Protein AF-A0A7C3EUJ7-F1 (afdb_monomer_lite)

Sequence (306 aa):
MVRNNIVESIAGYFKSDQWHRFMHMLTQTDDPMYHMHIYVENSIHPESLSKLFTKYHELKGVVLDRGIKFSGLPGVGMFINVQPVDSKTHRFLANYELFWFYNPDVLIAPAEVRPDADLNKTPLYKDVQEDNVWGWSKKFMDEYYKQFDFKCVGPHEEAEIRAYFKSDHFKKWLRLIEESPADHVHCNVEINFDPGILKMYAVAALEEVGLKIDWVIPNVFRVPSGYRGKLIFLCAHPEWQHDIAWDYNPDVVIRPATKSFVGQRMPADGDITFDFNLHSDFEASLAEGEHVKLTDEEINEILAKV

Structure (mmCIF, N/CA/C/O backbone):
data_AF-A0A7C3EUJ7-F1
#
_entry.id   AF-A0A7C3EUJ7-F1
#
loop_
_atom_site.group_PDB
_atom_site.id
_atom_site.type_symbol
_atom_site.label_atom_id
_atom_site.label_alt_id
_atom_site.label_comp_id
_atom_site.label_asym_id
_atom_site.label_entity_id
_atom_site.label_seq_id
_atom_site.pdbx_PDB_ins_code
_atom_site.Cartn_x
_atom_site.Cartn_y
_atom_site.Cartn_z
_atom_site.occupancy
_atom_site.B_iso_or_equiv
_atom_site.auth_seq_id
_atom_site.auth_comp_id
_atom_site.auth_asym_id
_atom_site.auth_atom_id
_atom_site.pdbx_PDB_model_num
ATOM 1 N N . MET A 1 1 ? -26.731 4.154 20.362 1.00 59.84 1 MET A N 1
ATOM 2 C CA . MET A 1 1 ? -25.758 3.306 21.088 1.00 59.84 1 MET A CA 1
ATOM 3 C C . MET A 1 1 ? -25.341 4.015 22.380 1.00 59.84 1 MET A C 1
ATOM 5 O O . MET A 1 1 ? -25.170 5.226 22.339 1.00 59.84 1 MET A O 1
ATOM 9 N N . VAL A 1 2 ? -25.251 3.328 23.527 1.00 72.25 2 VAL A N 1
ATOM 10 C CA . VAL A 1 2 ? -24.783 3.940 24.795 1.00 72.25 2 VAL A CA 1
ATOM 11 C C . VAL A 1 2 ? -23.255 4.076 24.755 1.00 72.25 2 VAL A C 1
ATOM 13 O O . VAL A 1 2 ? -22.594 3.153 24.295 1.00 72.25 2 VAL A O 1
ATOM 16 N N . ARG A 1 3 ? -22.689 5.190 25.243 1.00 76.38 3 ARG A N 1
ATOM 17 C CA . ARG A 1 3 ? -21.240 5.498 25.179 1.00 76.38 3 ARG A CA 1
ATOM 18 C C . ARG A 1 3 ? -20.341 4.388 25.753 1.00 76.38 3 ARG A C 1
ATOM 20 O O . ARG A 1 3 ? -19.384 4.000 25.100 1.00 76.38 3 ARG A O 1
ATOM 27 N N . ASN A 1 4 ? -20.709 3.768 26.878 1.00 75.12 4 ASN A N 1
ATOM 28 C CA . ASN A 1 4 ? -19.960 2.621 27.423 1.00 75.12 4 ASN A CA 1
ATOM 29 C C . ASN A 1 4 ? -19.904 1.417 26.464 1.00 75.12 4 ASN A C 1
ATOM 31 O O . ASN A 1 4 ? -18.907 0.703 26.432 1.00 75.12 4 ASN A O 1
ATOM 35 N N . ASN A 1 5 ? -20.942 1.205 25.647 1.00 89.19 5 ASN A N 1
ATOM 36 C CA . ASN A 1 5 ? -20.939 0.126 24.657 1.00 89.19 5 ASN A CA 1
ATOM 37 C C . ASN A 1 5 ? -19.954 0.416 23.514 1.00 89.19 5 ASN A C 1
ATOM 39 O O . ASN A 1 5 ? -19.472 -0.528 22.895 1.00 89.19 5 ASN A O 1
ATOM 43 N N . ILE A 1 6 ? -19.634 1.691 23.249 1.00 93.38 6 ILE A N 1
ATOM 44 C CA . ILE A 1 6 ? -18.640 2.084 22.241 1.00 93.38 6 ILE A CA 1
ATOM 45 C C . ILE A 1 6 ? -17.250 1.634 22.685 1.00 93.38 6 ILE A C 1
ATOM 47 O O . ILE A 1 6 ? -16.568 0.927 21.946 1.00 93.38 6 ILE A O 1
ATOM 51 N N . VAL A 1 7 ? -16.866 1.984 23.915 1.00 96.50 7 VAL A N 1
ATOM 52 C CA . VAL A 1 7 ? -15.551 1.650 24.478 1.00 96.50 7 VAL A CA 1
ATOM 53 C C . VAL A 1 7 ? -15.314 0.139 24.485 1.00 96.50 7 VAL A C 1
ATOM 55 O O . VAL A 1 7 ? -14.292 -0.323 23.982 1.00 96.50 7 VAL A O 1
ATOM 58 N N . GLU A 1 8 ? -16.264 -0.640 25.011 1.00 96.56 8 GLU A N 1
ATOM 59 C CA . GLU A 1 8 ? -16.120 -2.100 25.091 1.00 96.56 8 GLU A CA 1
ATOM 60 C C . GLU A 1 8 ? -16.068 -2.761 23.709 1.00 96.56 8 GLU A C 1
ATOM 62 O O . GLU A 1 8 ? -15.259 -3.663 23.497 1.00 96.56 8 GLU A O 1
ATOM 67 N N . SER A 1 9 ? -16.875 -2.297 22.749 1.00 96.31 9 SER A N 1
ATOM 68 C CA . SER A 1 9 ? -16.888 -2.872 21.396 1.00 96.31 9 SER A CA 1
ATOM 69 C C . SER A 1 9 ? -15.557 -2.649 20.676 1.00 96.31 9 SER A C 1
ATOM 71 O O . SER A 1 9 ? -14.992 -3.585 20.113 1.00 96.31 9 SER A O 1
ATOM 73 N N . ILE A 1 10 ? -15.011 -1.430 20.740 1.00 97.94 10 ILE A N 1
ATOM 74 C CA . ILE A 1 10 ? -13.743 -1.097 20.076 1.00 97.94 10 ILE A CA 1
ATOM 75 C C . ILE A 1 10 ? -12.564 -1.785 20.776 1.00 97.94 10 ILE A C 1
ATOM 77 O O . ILE A 1 10 ? -11.685 -2.335 20.114 1.00 97.94 10 ILE A O 1
ATOM 81 N N . ALA A 1 11 ? -12.550 -1.823 22.112 1.00 98.12 11 ALA A N 1
ATOM 82 C CA . ALA A 1 11 ? -11.553 -2.598 22.850 1.00 98.12 11 ALA A CA 1
ATOM 83 C C . ALA A 1 11 ? -11.645 -4.102 22.526 1.00 98.12 11 ALA A C 1
ATOM 85 O O . ALA A 1 11 ? -10.625 -4.789 22.475 1.00 98.12 11 ALA A O 1
ATOM 86 N N . GLY A 1 12 ? -12.857 -4.609 22.282 1.00 98.19 12 GLY A N 1
ATOM 87 C CA . GLY A 1 12 ? -13.110 -5.969 21.814 1.00 98.19 12 GLY A CA 1
ATOM 88 C C . GLY A 1 12 ? -12.470 -6.263 20.457 1.00 98.19 12 GLY A C 1
ATOM 89 O O . GLY A 1 12 ? -11.860 -7.318 20.299 1.00 98.19 12 GLY A O 1
ATOM 90 N N . TYR A 1 13 ? -12.514 -5.323 19.508 1.00 98.38 13 TYR A N 1
ATOM 91 C CA . TYR A 1 13 ? -11.864 -5.483 18.201 1.00 98.38 13 TYR A CA 1
ATOM 92 C C . TYR A 1 13 ? -10.347 -5.689 18.313 1.00 98.38 13 TYR A C 1
ATOM 94 O O . TYR A 1 13 ? -9.803 -6.597 17.687 1.00 98.38 13 TYR A O 1
ATOM 102 N N . PHE A 1 14 ? -9.660 -4.938 19.178 1.00 98.50 14 PHE A N 1
ATOM 103 C CA . PHE A 1 14 ? -8.220 -5.122 19.415 1.00 98.50 14 PHE A CA 1
ATOM 104 C C . PHE A 1 14 ? -7.855 -6.464 20.071 1.00 98.50 14 PHE A C 1
ATOM 106 O O . PHE A 1 14 ? -6.678 -6.818 20.116 1.00 98.50 14 PHE A O 1
ATOM 113 N N . LYS A 1 15 ? -8.850 -7.203 20.573 1.00 97.94 15 LYS A N 1
ATOM 114 C CA . LYS A 1 15 ? -8.717 -8.560 21.125 1.00 97.94 15 LYS A CA 1
ATOM 115 C C . LYS A 1 15 ? -9.203 -9.640 20.154 1.00 97.94 15 LYS A C 1
ATOM 117 O O . LYS A 1 15 ? -9.202 -10.816 20.514 1.00 97.94 15 LYS A O 1
ATOM 122 N N . SER A 1 16 ? -9.664 -9.251 18.966 1.00 98.12 16 SER A N 1
ATOM 123 C CA . SER A 1 16 ? -10.152 -10.175 17.945 1.00 98.12 16 SER A CA 1
ATOM 124 C C . SER A 1 16 ? -9.016 -10.992 17.333 1.00 98.12 16 SER A C 1
ATOM 126 O O . SER A 1 16 ? -7.853 -10.575 17.320 1.00 98.12 16 SER A O 1
ATOM 128 N N . ASP A 1 17 ? -9.368 -12.143 16.762 1.00 98.25 17 ASP A N 1
ATOM 129 C CA . ASP A 1 17 ? -8.416 -13.009 16.066 1.00 98.25 17 ASP A CA 1
ATOM 130 C C . ASP A 1 17 ? -7.759 -12.300 14.876 1.00 98.25 17 ASP A C 1
ATOM 132 O O . ASP A 1 17 ? -6.553 -12.445 14.669 1.00 98.25 17 ASP A O 1
ATOM 136 N N . GLN A 1 18 ? -8.519 -11.480 14.138 1.00 98.12 18 GLN A N 1
ATOM 137 C CA . GLN A 1 18 ? -7.989 -10.677 13.036 1.00 98.12 18 GLN A CA 1
ATOM 138 C C . GLN A 1 18 ? -6.854 -9.769 13.516 1.00 98.12 18 GLN A C 1
ATOM 140 O O . GLN A 1 18 ? -5.763 -9.775 12.942 1.00 98.12 18 GLN A O 1
ATOM 145 N N . TRP A 1 19 ? -7.101 -9.004 14.583 1.00 98.25 19 TRP A N 1
ATOM 146 C CA . TRP A 1 19 ? -6.132 -8.034 15.077 1.00 98.25 19 TRP A CA 1
ATOM 147 C C . TRP A 1 19 ? -4.899 -8.708 15.681 1.00 98.25 19 TRP A C 1
ATOM 149 O O . TRP A 1 19 ? -3.769 -8.306 15.402 1.00 98.25 19 TRP A O 1
ATOM 159 N N . HIS A 1 20 ? -5.087 -9.777 16.458 1.00 98.31 20 HIS A N 1
ATOM 160 C CA . HIS A 1 20 ? -3.969 -10.559 16.984 1.00 98.31 20 HIS A CA 1
ATOM 161 C C . HIS A 1 20 ? -3.114 -11.165 15.868 1.00 98.31 20 HIS A C 1
ATOM 163 O O . HIS A 1 20 ? -1.885 -11.116 15.942 1.00 98.31 20 HIS A O 1
ATOM 169 N N . ARG A 1 21 ? -3.744 -11.691 14.813 1.00 98.31 21 ARG A N 1
ATOM 170 C CA . ARG A 1 21 ? -3.043 -12.210 13.637 1.00 98.31 21 ARG A CA 1
ATOM 171 C C . ARG A 1 21 ? -2.271 -11.108 12.914 1.00 98.31 21 ARG A C 1
ATOM 173 O O . ARG A 1 21 ? -1.101 -11.318 12.605 1.00 98.31 21 ARG A O 1
ATOM 180 N N . PHE A 1 22 ? -2.875 -9.940 12.702 1.00 98.44 22 PHE A N 1
ATOM 181 C CA . PHE A 1 22 ? -2.188 -8.779 12.134 1.00 98.44 22 PHE A CA 1
ATOM 182 C C . PHE A 1 22 ? -0.961 -8.380 12.967 1.00 98.44 22 PHE A C 1
ATOM 184 O O . PHE A 1 22 ? 0.141 -8.289 12.432 1.00 98.44 22 PHE A O 1
ATOM 191 N N . MET A 1 23 ? -1.111 -8.217 14.284 1.00 98.19 23 MET A N 1
ATOM 192 C CA . MET A 1 23 ? 0.001 -7.838 15.163 1.00 98.19 23 MET A CA 1
ATOM 193 C C . MET A 1 23 ? 1.106 -8.897 15.194 1.00 98.19 23 MET A C 1
ATOM 195 O O . MET A 1 23 ? 2.288 -8.551 15.237 1.00 98.19 23 MET A O 1
ATOM 199 N N . HIS A 1 24 ? 0.749 -10.182 15.132 1.00 97.81 24 HIS A N 1
ATOM 200 C CA . HIS A 1 24 ? 1.721 -11.263 14.994 1.00 97.81 24 HIS A CA 1
ATOM 201 C C . HIS A 1 24 ? 2.479 -11.170 13.662 1.00 97.81 24 HIS A C 1
ATOM 203 O O . HIS A 1 24 ? 3.708 -11.211 13.653 1.00 97.81 24 HIS A O 1
ATOM 209 N N . MET A 1 25 ? 1.769 -10.969 12.547 1.00 97.81 25 MET A N 1
ATOM 210 C CA . MET A 1 25 ? 2.375 -10.787 11.225 1.00 97.81 25 MET A CA 1
ATOM 211 C C . MET A 1 25 ? 3.291 -9.559 11.162 1.00 97.81 25 MET A C 1
ATOM 213 O O . MET A 1 25 ? 4.356 -9.633 10.554 1.00 97.81 25 MET A O 1
ATOM 217 N N . LEU A 1 26 ? 2.904 -8.460 11.814 1.00 97.50 26 LEU A N 1
ATOM 218 C CA . LEU A 1 26 ? 3.663 -7.211 11.865 1.00 97.50 26 LEU A CA 1
ATOM 219 C C . LEU A 1 26 ? 4.982 -7.352 12.636 1.00 97.50 26 LEU A C 1
ATOM 221 O O . LEU A 1 26 ? 5.975 -6.725 12.273 1.00 97.50 26 LEU A O 1
ATOM 225 N N . THR A 1 27 ? 4.986 -8.145 13.709 1.00 96.00 27 THR A N 1
ATOM 226 C CA . THR A 1 27 ? 6.092 -8.192 14.682 1.00 96.00 27 THR A CA 1
ATOM 227 C C . THR A 1 27 ? 6.960 -9.446 14.593 1.00 96.00 27 THR A C 1
ATOM 229 O O . THR A 1 27 ? 8.007 -9.504 15.240 1.00 96.00 27 THR A O 1
ATOM 232 N N . GLN A 1 28 ? 6.575 -10.449 13.799 1.00 95.25 28 GLN A N 1
ATOM 233 C CA . GLN A 1 28 ? 7.396 -11.645 13.619 1.00 95.25 28 GLN A CA 1
ATOM 234 C C . GLN A 1 28 ? 8.752 -11.334 12.963 1.00 95.25 28 GLN A C 1
ATOM 236 O O . GLN A 1 28 ? 8.877 -10.470 12.092 1.00 95.25 28 GLN A O 1
ATOM 241 N N . THR A 1 29 ? 9.778 -12.092 13.351 1.00 94.00 29 THR A N 1
ATOM 242 C CA . THR A 1 29 ? 11.156 -11.905 12.870 1.00 94.00 29 THR A CA 1
ATOM 243 C C . THR A 1 29 ? 11.635 -12.977 11.900 1.00 94.00 29 THR A C 1
ATOM 245 O O . THR A 1 29 ? 12.574 -12.711 11.152 1.00 94.00 29 THR A O 1
ATOM 248 N N . ASP A 1 30 ? 11.020 -14.160 11.916 1.00 95.44 30 ASP A N 1
ATOM 249 C CA . ASP A 1 30 ? 11.522 -15.335 11.191 1.00 95.44 30 ASP A CA 1
ATOM 250 C C . ASP A 1 30 ? 11.302 -15.217 9.679 1.00 95.44 30 ASP A C 1
ATOM 252 O O . ASP A 1 30 ? 12.191 -15.531 8.888 1.00 95.44 30 ASP A O 1
ATOM 256 N N . ASP A 1 31 ? 10.136 -14.712 9.281 1.00 95.94 31 ASP A N 1
ATOM 257 C CA . ASP A 1 31 ? 9.793 -14.389 7.899 1.00 95.94 31 ASP A CA 1
ATOM 258 C C . ASP A 1 31 ? 9.100 -13.018 7.869 1.00 95.94 31 ASP A C 1
ATOM 260 O O . ASP A 1 31 ? 7.869 -12.930 7.877 1.00 95.94 31 ASP A O 1
ATOM 264 N N . PRO A 1 32 ? 9.880 -11.924 7.944 1.00 95.00 32 PRO A N 1
ATOM 265 C CA . PRO A 1 32 ? 9.326 -10.593 8.115 1.00 95.00 32 PRO A CA 1
ATOM 266 C C . PRO A 1 32 ? 8.436 -10.216 6.929 1.00 95.00 32 PRO A C 1
ATOM 268 O O . PRO A 1 32 ? 8.777 -10.456 5.765 1.00 95.00 32 PRO A O 1
ATOM 271 N N . MET A 1 33 ? 7.307 -9.587 7.246 1.00 97.50 33 MET A N 1
ATOM 272 C CA . MET A 1 33 ? 6.393 -9.035 6.252 1.00 97.50 33 MET A CA 1
ATOM 273 C C . MET A 1 33 ? 7.015 -7.812 5.572 1.00 97.50 33 MET A C 1
ATOM 275 O O . MET A 1 33 ? 7.685 -7.007 6.222 1.00 97.50 33 MET A O 1
ATOM 279 N N . TYR A 1 34 ? 6.772 -7.659 4.271 1.00 96.56 34 TYR A N 1
ATOM 280 C CA . TYR A 1 34 ? 7.077 -6.430 3.539 1.00 96.56 34 TYR A CA 1
ATOM 281 C C . TYR A 1 34 ? 5.886 -5.477 3.526 1.00 96.56 34 TYR A C 1
ATOM 283 O O . TYR A 1 34 ? 6.046 -4.301 3.847 1.00 96.56 34 TYR A O 1
ATOM 291 N N . HIS A 1 35 ? 4.702 -5.999 3.204 1.00 97.38 35 HIS A N 1
ATOM 292 C CA . HIS A 1 35 ? 3.458 -5.235 3.136 1.00 97.38 35 HIS A CA 1
ATOM 293 C C . HIS A 1 35 ? 2.282 -6.056 3.663 1.00 97.38 35 HIS A C 1
ATOM 295 O O . HIS A 1 35 ? 2.322 -7.290 3.605 1.00 97.38 35 HIS A O 1
ATOM 301 N N . MET A 1 36 ? 1.234 -5.389 4.146 1.00 97.31 36 MET A N 1
ATOM 302 C CA . MET A 1 36 ? -0.001 -6.034 4.599 1.00 97.31 36 MET A CA 1
ATOM 303 C C . MET A 1 36 ? -1.243 -5.212 4.255 1.00 97.31 36 MET A C 1
ATOM 305 O O . MET A 1 36 ? -1.203 -3.987 4.263 1.00 97.31 36 MET A O 1
ATOM 309 N N . HIS A 1 37 ? -2.365 -5.884 4.014 1.00 96.81 37 HIS A N 1
ATOM 310 C CA . HIS A 1 37 ? -3.685 -5.260 3.923 1.00 96.81 37 HIS A CA 1
ATOM 311 C C . HIS A 1 37 ? -4.578 -5.772 5.053 1.00 96.81 37 HIS A C 1
ATOM 313 O O . HIS A 1 37 ? -4.614 -6.974 5.319 1.00 96.81 37 HIS A O 1
ATOM 319 N N . ILE A 1 38 ? -5.329 -4.871 5.680 1.00 97.81 38 ILE A N 1
ATOM 320 C CA . ILE A 1 38 ? -6.352 -5.191 6.680 1.00 97.81 38 ILE A CA 1
ATOM 321 C C . ILE A 1 38 ? -7.692 -4.696 6.150 1.00 97.81 38 ILE A C 1
ATOM 323 O O . ILE A 1 38 ? -7.793 -3.543 5.741 1.00 97.81 38 ILE A O 1
ATOM 327 N N . TYR A 1 39 ? -8.718 -5.538 6.190 1.00 97.75 39 TYR A N 1
ATOM 328 C CA . TYR A 1 39 ? -10.064 -5.192 5.746 1.00 97.75 39 TYR A CA 1
ATOM 329 C C . TYR A 1 39 ? -11.015 -5.195 6.941 1.00 97.75 39 TYR A C 1
ATOM 331 O O . TYR A 1 39 ? -11.122 -6.198 7.651 1.00 97.75 39 TYR A O 1
ATOM 339 N N . VAL A 1 40 ? -11.713 -4.082 7.163 1.00 97.81 40 VAL A N 1
ATOM 340 C CA . VAL A 1 40 ? -12.654 -3.912 8.280 1.00 97.81 40 VAL A CA 1
ATOM 341 C C . VAL A 1 40 ? -14.007 -3.379 7.815 1.00 97.81 40 VAL A C 1
ATOM 343 O O . VAL A 1 40 ? -14.117 -2.716 6.787 1.00 97.81 40 VAL A O 1
ATOM 346 N N . GLU A 1 41 ? -15.050 -3.629 8.591 1.00 96.44 41 GLU A N 1
ATOM 347 C CA . GLU A 1 41 ? -16.240 -2.778 8.591 1.00 96.44 41 GLU A CA 1
ATOM 348 C C . GLU A 1 41 ? -16.061 -1.668 9.627 1.00 96.44 41 GLU A C 1
ATOM 350 O O . GLU A 1 41 ? -15.453 -1.899 10.674 1.00 96.44 41 GLU A O 1
ATOM 355 N N . ASN A 1 42 ? -16.558 -0.463 9.344 1.00 96.38 42 ASN A N 1
ATOM 356 C CA . ASN A 1 42 ? -16.323 0.699 10.200 1.00 96.38 42 ASN A CA 1
ATOM 357 C C . ASN A 1 42 ? -17.436 1.753 10.099 1.00 96.38 42 ASN A C 1
ATOM 359 O O . ASN A 1 42 ? -17.869 2.112 9.005 1.00 96.38 42 ASN A O 1
ATOM 363 N N . SER A 1 43 ? -17.811 2.329 11.239 1.00 96.75 43 SER A N 1
ATOM 364 C CA . SER A 1 43 ? -18.601 3.570 11.334 1.00 96.75 43 SER A CA 1
ATOM 365 C C . SER A 1 43 ? -17.894 4.658 12.137 1.00 96.75 43 SER A C 1
ATOM 367 O O . SER A 1 43 ? -18.433 5.753 12.300 1.00 96.75 43 SER A O 1
ATOM 369 N N . ILE A 1 44 ? -16.688 4.405 12.650 1.00 97.69 44 ILE A N 1
ATOM 370 C CA . ILE A 1 44 ? -15.907 5.421 13.356 1.00 97.69 44 ILE A CA 1
ATOM 371 C C . ILE A 1 44 ? -15.369 6.426 12.339 1.00 97.69 44 ILE A C 1
ATOM 373 O O . ILE A 1 44 ? -14.888 6.066 11.266 1.00 97.69 44 ILE A O 1
ATOM 377 N N . HIS A 1 45 ? -15.417 7.709 12.681 1.00 97.75 45 HIS A N 1
ATOM 378 C CA . HIS A 1 45 ? -14.874 8.762 11.832 1.00 97.75 45 HIS A CA 1
ATOM 379 C C . HIS A 1 45 ? -13.373 8.521 11.553 1.00 97.75 45 HIS A C 1
ATOM 381 O O . HIS A 1 45 ? -12.629 8.289 12.513 1.00 97.75 45 HIS A O 1
ATOM 387 N N . PRO A 1 46 ? -12.890 8.625 10.297 1.00 97.12 46 PRO A N 1
ATOM 388 C CA . PRO A 1 46 ? -11.508 8.285 9.932 1.00 97.12 46 PRO A CA 1
ATOM 389 C C . PRO A 1 46 ? -10.433 8.993 10.767 1.00 97.12 46 PRO A C 1
ATOM 391 O O . PRO A 1 46 ? -9.440 8.378 11.142 1.00 97.12 46 PRO A O 1
ATOM 394 N N . GLU A 1 47 ? -10.648 10.256 11.146 1.00 97.75 47 GLU A N 1
ATOM 395 C CA . GLU A 1 47 ? -9.730 10.985 12.040 1.00 97.75 47 GLU A CA 1
ATOM 396 C C . GLU A 1 47 ? -9.666 10.389 13.457 1.00 97.75 47 GLU A C 1
ATOM 398 O O . GLU A 1 47 ? -8.586 10.269 14.037 1.00 97.75 47 GLU A O 1
ATOM 403 N N . SER A 1 48 ? -10.812 9.985 14.021 1.00 98.25 48 SER A N 1
ATOM 404 C CA . SER A 1 48 ? -10.859 9.310 15.324 1.00 98.25 48 SER A CA 1
ATOM 405 C C . SER A 1 48 ? -10.177 7.946 15.248 1.00 98.25 48 SER A C 1
ATOM 407 O O . SER A 1 48 ? -9.431 7.585 16.158 1.00 98.25 48 SER A O 1
ATOM 409 N N . LEU A 1 49 ? -10.397 7.217 14.151 1.00 97.56 49 LEU A N 1
ATOM 410 C CA . LEU A 1 49 ? -9.780 5.920 13.904 1.00 97.56 49 LEU A CA 1
ATOM 411 C C . LEU A 1 49 ? -8.255 6.041 13.739 1.00 97.56 49 LEU A C 1
ATOM 413 O O . LEU A 1 49 ? -7.518 5.297 14.381 1.00 97.56 49 LEU A O 1
ATOM 417 N N . SER A 1 50 ? -7.775 7.025 12.972 1.00 98.06 50 SER A N 1
ATOM 418 C CA . SER A 1 50 ? -6.347 7.320 12.803 1.00 98.06 50 SER A CA 1
ATOM 419 C C . SER A 1 50 ? -5.693 7.645 14.149 1.00 98.06 50 SER A C 1
ATOM 421 O O . SER A 1 50 ? -4.717 7.000 14.527 1.00 98.06 50 SER A O 1
ATOM 423 N N . LYS A 1 51 ? -6.287 8.546 14.947 1.00 98.31 51 LYS A N 1
ATOM 424 C CA . LYS A 1 51 ? -5.779 8.892 16.286 1.00 98.31 51 LYS A CA 1
ATOM 425 C C . LYS A 1 51 ? -5.726 7.690 17.231 1.00 98.31 51 LYS A C 1
ATOM 427 O O . LYS A 1 51 ? -4.746 7.525 17.961 1.00 98.31 51 LYS A O 1
ATOM 432 N N . LEU A 1 52 ? -6.771 6.862 17.233 1.00 98.31 52 LEU A N 1
ATOM 433 C CA . LEU A 1 52 ? -6.830 5.637 18.028 1.00 98.31 52 LEU A CA 1
ATOM 434 C C . LEU A 1 52 ? -5.721 4.658 17.619 1.00 98.31 52 LEU A C 1
ATOM 436 O O . LEU A 1 52 ? -5.012 4.146 18.483 1.00 98.31 52 LEU A O 1
ATOM 440 N N . PHE A 1 53 ? -5.541 4.433 16.317 1.00 97.81 53 PHE A N 1
ATOM 441 C CA . PHE A 1 53 ? -4.544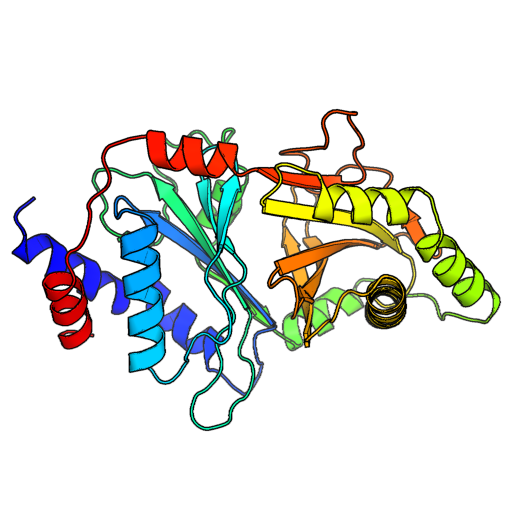 3.505 15.787 1.00 97.81 53 PHE A CA 1
ATOM 442 C C . PHE A 1 53 ? -3.121 3.980 16.063 1.00 97.81 53 PHE A C 1
ATOM 444 O O . PHE A 1 53 ? -2.308 3.178 16.523 1.00 97.81 53 PHE A O 1
ATOM 451 N N . THR A 1 54 ? -2.824 5.266 15.864 1.00 98.19 54 THR A N 1
ATOM 452 C CA . THR A 1 54 ? -1.513 5.846 16.183 1.00 98.19 54 THR A CA 1
ATOM 453 C C . THR A 1 54 ? -1.157 5.624 17.652 1.00 98.19 54 THR A C 1
ATOM 455 O O . THR A 1 54 ? -0.091 5.088 17.953 1.00 98.19 54 THR A O 1
ATOM 458 N N . LYS A 1 55 ? -2.072 5.948 18.575 1.00 98.25 55 LYS A N 1
ATOM 459 C CA . LYS A 1 55 ? -1.840 5.745 20.012 1.00 98.25 55 LYS A CA 1
ATOM 460 C C . LYS A 1 55 ? -1.748 4.265 20.401 1.00 98.25 55 LYS A C 1
ATOM 462 O O . LYS A 1 55 ? -0.969 3.917 21.285 1.00 98.25 55 LYS A O 1
ATOM 467 N N . TYR A 1 56 ? -2.520 3.386 19.758 1.00 98.12 56 TYR A N 1
ATOM 468 C CA . TYR A 1 56 ? -2.415 1.941 19.977 1.00 98.12 56 TYR A CA 1
ATOM 469 C C . TYR A 1 56 ? -1.023 1.421 19.597 1.00 98.12 56 TYR A C 1
ATOM 471 O O . TYR A 1 56 ? -0.406 0.671 20.352 1.00 98.12 56 TYR A O 1
ATOM 479 N N . HIS A 1 57 ? -0.507 1.850 18.446 1.00 98.06 57 HIS A N 1
ATOM 480 C CA . HIS A 1 57 ? 0.825 1.483 17.976 1.00 98.06 57 HIS A CA 1
ATOM 481 C C . HIS A 1 57 ? 1.918 1.972 18.936 1.00 98.06 57 HIS A C 1
ATOM 483 O O . HIS A 1 57 ? 2.804 1.199 19.304 1.00 98.06 57 HIS A O 1
ATOM 489 N N . GLU A 1 58 ? 1.804 3.208 19.432 1.00 97.56 58 GLU A N 1
ATOM 490 C CA . GLU A 1 58 ? 2.654 3.729 20.511 1.00 97.56 58 GLU A CA 1
ATOM 491 C C . GLU A 1 58 ? 2.615 2.844 21.763 1.00 97.56 58 GLU A C 1
ATOM 493 O O . GLU A 1 58 ? 3.664 2.422 22.255 1.00 97.56 58 GLU A O 1
ATOM 498 N N . LEU A 1 59 ? 1.415 2.501 22.244 1.00 97.88 59 LEU A N 1
ATOM 499 C CA . LEU A 1 59 ? 1.219 1.661 23.429 1.00 97.88 59 LEU A CA 1
ATOM 500 C C . LEU A 1 59 ? 1.880 0.281 23.284 1.00 97.88 59 LEU A C 1
ATOM 502 O O . LEU A 1 59 ? 2.421 -0.252 24.254 1.00 97.88 59 LEU A O 1
ATOM 506 N N . LYS A 1 60 ? 1.845 -0.307 22.084 1.00 97.81 60 LYS A N 1
ATOM 507 C CA . LYS A 1 60 ? 2.442 -1.622 21.803 1.00 97.81 60 LYS A CA 1
ATOM 508 C C . LYS A 1 60 ? 3.931 -1.558 21.439 1.00 97.81 60 LYS A C 1
ATOM 510 O O . LYS A 1 60 ? 4.531 -2.601 21.190 1.00 97.81 60 LYS A O 1
ATOM 515 N N . GLY A 1 61 ? 4.544 -0.373 21.453 1.00 97.56 61 GLY A N 1
ATOM 516 C CA . GLY A 1 61 ? 5.962 -0.193 21.135 1.00 97.56 61 GLY A CA 1
ATOM 517 C C . GLY A 1 61 ? 6.288 -0.336 19.645 1.00 97.56 61 GLY A C 1
ATOM 518 O O . GLY A 1 61 ? 7.426 -0.642 19.303 1.00 97.56 61 GLY A O 1
ATOM 519 N N . VAL A 1 62 ? 5.309 -0.113 18.769 1.00 96.69 62 VAL A N 1
ATOM 520 C CA . VAL A 1 62 ? 5.443 -0.169 17.305 1.00 96.69 62 VAL A CA 1
ATOM 521 C C . VAL A 1 62 ? 5.053 1.172 16.679 1.00 96.69 62 VAL A C 1
ATOM 523 O O . VAL A 1 62 ? 4.150 1.246 15.853 1.00 96.69 62 VAL A O 1
ATOM 526 N N . VAL A 1 63 ? 5.691 2.253 17.135 1.00 97.12 63 VAL A N 1
ATOM 527 C CA . VAL A 1 63 ? 5.365 3.641 16.763 1.00 97.12 63 VAL A CA 1
ATOM 528 C C . VAL A 1 63 ? 5.289 3.837 15.248 1.00 97.12 63 VAL A C 1
ATOM 530 O O . VAL A 1 63 ? 6.019 3.199 14.494 1.00 97.12 63 VAL A O 1
ATOM 533 N N . LEU A 1 64 ? 4.414 4.731 14.794 1.00 96.00 64 LEU A N 1
ATOM 534 C CA . LEU A 1 64 ? 4.335 5.078 13.378 1.00 96.00 64 LEU A CA 1
A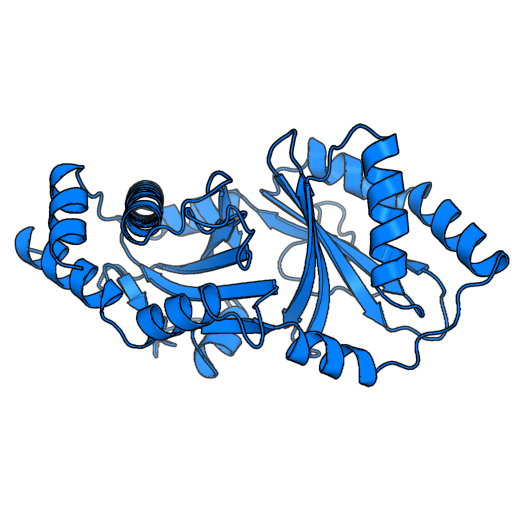TOM 535 C C . LEU A 1 64 ? 5.400 6.131 13.063 1.00 96.00 64 LEU A C 1
ATOM 537 O O . LEU A 1 64 ? 5.394 7.207 13.653 1.00 96.00 64 LEU A O 1
ATOM 541 N N . ASP A 1 65 ? 6.305 5.809 12.143 1.00 93.94 65 ASP A N 1
ATOM 542 C CA . ASP A 1 65 ? 7.363 6.716 11.675 1.00 93.94 65 ASP A CA 1
ATOM 543 C C . ASP A 1 65 ? 6.818 7.804 10.743 1.00 93.94 65 ASP A C 1
ATOM 545 O O . ASP A 1 65 ? 7.378 8.891 10.640 1.00 93.94 65 ASP A O 1
ATOM 549 N N . ARG A 1 66 ? 5.690 7.513 10.089 1.00 90.88 66 ARG A N 1
ATOM 550 C CA . ARG A 1 66 ? 5.076 8.354 9.059 1.00 90.88 66 ARG A CA 1
ATOM 551 C C . ARG A 1 66 ? 3.603 8.583 9.364 1.00 90.88 66 ARG A C 1
ATOM 553 O O . ARG A 1 66 ? 2.949 7.749 10.002 1.00 90.88 66 ARG A O 1
ATOM 560 N N . GLY A 1 67 ? 3.073 9.715 8.909 1.00 84.56 67 GLY A N 1
ATOM 561 C CA . GLY A 1 67 ? 1.667 10.053 9.088 1.00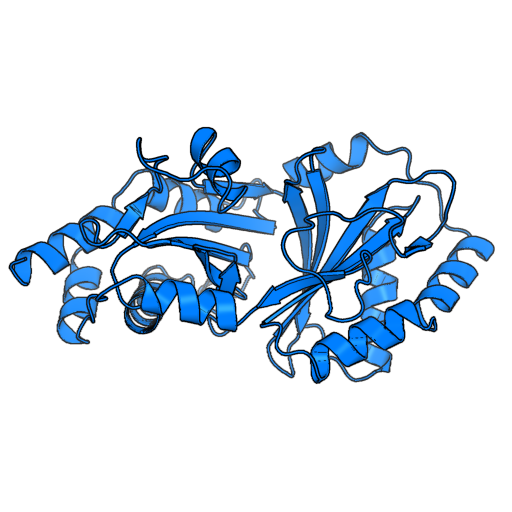 84.56 67 GLY A CA 1
ATOM 562 C C . GLY A 1 67 ? 0.748 9.146 8.268 1.00 84.56 67 GLY A C 1
ATOM 563 O O . GLY A 1 67 ? 1.007 8.876 7.093 1.00 84.56 67 GLY A O 1
ATOM 564 N N . ILE A 1 68 ? -0.368 8.728 8.875 1.00 94.19 68 ILE A N 1
ATOM 565 C CA . ILE A 1 68 ? -1.468 8.077 8.152 1.00 94.19 68 ILE A CA 1
ATOM 566 C C . ILE A 1 68 ? -2.028 9.078 7.137 1.00 94.19 68 ILE A C 1
ATOM 568 O O . ILE A 1 68 ? -2.364 10.209 7.497 1.00 94.19 68 ILE A O 1
ATOM 572 N N . LYS A 1 69 ? -2.148 8.657 5.878 1.00 94.25 69 LYS A N 1
ATOM 573 C CA . LYS A 1 69 ? -2.843 9.415 4.831 1.00 94.25 69 LYS A CA 1
ATOM 574 C C . LYS A 1 69 ? -4.176 8.745 4.524 1.00 94.25 69 LYS A C 1
ATOM 576 O O . LYS A 1 69 ? -4.298 7.524 4.629 1.00 94.25 69 LYS A O 1
ATOM 581 N N . PHE A 1 70 ? -5.160 9.548 4.143 1.00 95.00 70 PHE A N 1
ATOM 582 C CA . PHE A 1 70 ? -6.461 9.054 3.708 1.00 95.00 70 PHE A CA 1
ATOM 583 C C . PHE A 1 70 ? -6.476 8.904 2.192 1.00 95.00 70 PHE A C 1
ATOM 585 O O . PHE A 1 70 ? -5.910 9.730 1.483 1.00 95.00 70 PHE A O 1
ATOM 592 N N . SER A 1 71 ? -7.108 7.838 1.720 1.00 94.50 71 SER A N 1
ATOM 593 C CA . SER A 1 71 ? -7.353 7.585 0.305 1.00 94.50 71 SER A CA 1
ATOM 594 C C . SER A 1 71 ? -8.648 6.796 0.151 1.00 94.50 71 SER A C 1
ATOM 596 O O . SER A 1 71 ? -9.255 6.394 1.150 1.00 94.50 71 SER A O 1
ATOM 598 N N . GLY A 1 72 ? -9.106 6.589 -1.079 1.00 92.44 72 GLY A N 1
ATOM 599 C CA . GLY A 1 72 ? -10.343 5.867 -1.322 1.00 92.44 72 GLY A CA 1
ATOM 600 C C . GLY A 1 72 ? -10.420 5.201 -2.684 1.00 92.44 72 GLY A C 1
ATOM 601 O O . GLY A 1 72 ? -9.793 5.608 -3.662 1.00 92.44 72 GLY A O 1
ATOM 602 N N . LEU A 1 73 ? -11.254 4.172 -2.712 1.00 91.31 73 LEU A N 1
ATOM 603 C CA . LEU A 1 73 ? -11.780 3.520 -3.901 1.00 91.31 73 LEU A CA 1
ATOM 604 C C . LEU A 1 73 ? -13.310 3.605 -3.841 1.00 91.31 73 LEU A C 1
ATOM 606 O O . LEU A 1 73 ? -13.866 3.861 -2.770 1.00 91.31 73 LEU A O 1
ATOM 610 N N . PRO A 1 74 ? -14.032 3.370 -4.948 1.00 89.00 74 PRO A N 1
ATOM 611 C CA . PRO A 1 74 ? -15.490 3.389 -4.922 1.00 89.00 74 PRO A CA 1
ATOM 612 C C . PRO A 1 74 ? -16.073 2.515 -3.794 1.00 89.00 74 PRO A C 1
ATOM 614 O O . PRO A 1 74 ? -15.937 1.293 -3.793 1.00 89.00 74 PRO A O 1
ATOM 617 N N . GLY A 1 75 ? -16.720 3.158 -2.815 1.00 88.88 75 GLY A N 1
ATOM 618 C CA . GLY A 1 75 ? -17.329 2.498 -1.654 1.00 88.88 75 GLY A CA 1
ATOM 619 C C . GLY A 1 75 ? -16.377 2.004 -0.566 1.00 88.88 75 GLY A C 1
ATOM 620 O O . GLY A 1 75 ? -16.819 1.251 0.299 1.00 88.88 75 GLY A O 1
ATOM 621 N N . VAL A 1 76 ? -15.098 2.374 -0.617 1.00 93.12 76 VAL A N 1
ATOM 622 C CA . VAL A 1 76 ? -14.078 1.927 0.336 1.00 93.12 76 VAL A CA 1
ATOM 623 C C . VAL A 1 76 ? -13.203 3.106 0.729 1.00 93.12 76 VAL A C 1
ATOM 625 O O . VAL A 1 76 ? -12.572 3.728 -0.123 1.00 93.12 76 VAL A O 1
ATOM 628 N N . GLY A 1 77 ? -13.132 3.387 2.025 1.00 95.50 77 GLY A N 1
ATOM 629 C CA . GLY A 1 77 ? -12.142 4.316 2.553 1.00 95.50 77 GLY A CA 1
ATOM 630 C C . GLY A 1 77 ? -10.865 3.581 2.958 1.00 95.50 77 GLY A C 1
ATOM 631 O O . GLY A 1 77 ? -10.892 2.380 3.242 1.00 95.50 77 GLY A O 1
ATOM 632 N N . MET A 1 78 ? -9.731 4.278 2.927 1.00 95.56 78 MET A N 1
ATOM 633 C CA . MET A 1 78 ? -8.419 3.671 3.132 1.00 95.56 78 MET A CA 1
ATOM 634 C C . MET A 1 78 ? -7.482 4.526 3.985 1.00 95.56 78 MET A C 1
ATOM 636 O O . MET A 1 78 ? -7.412 5.748 3.842 1.00 95.56 78 MET A O 1
ATOM 640 N N . PHE A 1 79 ? -6.709 3.856 4.839 1.00 96.56 79 PHE A N 1
ATOM 641 C CA . PHE A 1 79 ? -5.450 4.365 5.365 1.00 96.56 79 PHE A CA 1
ATOM 642 C C . PHE A 1 79 ? -4.335 3.852 4.473 1.00 96.56 79 PHE A C 1
ATOM 644 O O . PHE A 1 79 ? -4.200 2.643 4.289 1.00 96.56 79 PHE A O 1
ATOM 651 N N . ILE A 1 80 ? -3.529 4.773 3.963 1.00 93.94 80 ILE A N 1
ATOM 652 C CA . ILE A 1 80 ? -2.302 4.468 3.231 1.00 93.94 80 ILE A CA 1
ATOM 653 C C . ILE A 1 80 ? -1.106 5.075 3.962 1.00 93.94 80 ILE A C 1
ATOM 655 O O . ILE A 1 80 ? -1.271 5.848 4.915 1.00 93.94 80 ILE A O 1
ATOM 659 N N . ASN A 1 81 ? 0.103 4.745 3.501 1.00 91.25 81 ASN A N 1
ATOM 660 C CA . ASN A 1 81 ? 1.349 5.286 4.040 1.00 91.25 81 ASN A CA 1
ATOM 661 C C . ASN A 1 81 ? 1.609 4.917 5.516 1.00 91.25 81 ASN A C 1
ATOM 663 O O . ASN A 1 81 ? 2.392 5.584 6.194 1.00 91.25 81 ASN A O 1
ATOM 667 N N . VAL A 1 82 ? 0.976 3.856 6.035 1.00 95.38 82 VAL A N 1
ATOM 668 C CA . VAL A 1 82 ? 1.131 3.477 7.442 1.00 95.38 82 VAL A CA 1
ATOM 669 C C . VAL A 1 82 ? 2.416 2.680 7.619 1.00 95.38 82 VAL A C 1
ATOM 671 O O . VAL A 1 82 ? 2.507 1.522 7.215 1.00 95.38 82 VAL A O 1
ATOM 674 N N . GLN A 1 83 ? 3.427 3.316 8.214 1.00 96.06 83 GLN A N 1
ATOM 675 C CA . GLN A 1 83 ? 4.758 2.735 8.387 1.00 96.06 83 GLN A CA 1
ATOM 676 C C . GLN A 1 83 ? 5.124 2.604 9.873 1.00 96.06 83 GLN A C 1
ATOM 678 O O . GLN A 1 83 ? 5.597 3.570 10.474 1.00 96.06 83 GLN A O 1
ATOM 683 N N . PRO A 1 84 ? 4.939 1.420 10.481 1.00 96.44 84 PRO A N 1
ATOM 684 C CA . PRO A 1 84 ? 5.385 1.161 11.843 1.00 96.44 84 PRO A CA 1
ATOM 685 C C . PRO A 1 84 ? 6.899 0.938 11.931 1.00 96.44 84 PRO A C 1
ATOM 687 O O . PRO A 1 84 ? 7.540 0.417 11.009 1.00 96.44 84 PRO A O 1
ATOM 690 N N . VAL A 1 85 ? 7.451 1.281 13.089 1.00 96.50 85 VAL A N 1
ATOM 691 C CA . VAL A 1 85 ? 8.837 1.053 13.496 1.00 96.50 85 VAL A CA 1
ATOM 692 C C . VAL A 1 85 ? 8.839 0.464 14.901 1.00 96.50 85 VAL A C 1
ATOM 694 O O . VAL A 1 85 ? 8.143 0.936 15.799 1.00 96.50 85 VAL A O 1
ATOM 697 N N . ASP A 1 86 ? 9.643 -0.574 15.108 1.00 96.62 86 ASP A N 1
ATOM 698 C CA . ASP A 1 86 ? 9.852 -1.140 16.438 1.00 96.62 86 ASP A CA 1
ATOM 699 C C . ASP A 1 86 ? 10.614 -0.135 17.319 1.00 96.62 86 ASP A C 1
ATOM 701 O O . ASP A 1 86 ? 11.726 0.283 16.992 1.00 96.62 86 ASP A O 1
ATOM 705 N N . SER A 1 87 ? 10.028 0.261 18.451 1.00 95.62 87 SER A N 1
ATOM 706 C CA . SER A 1 87 ? 10.559 1.345 19.290 1.00 95.62 87 SER A CA 1
ATOM 707 C C . SER A 1 87 ? 11.862 1.000 20.011 1.00 95.62 87 SER A C 1
ATOM 709 O O . SER A 1 87 ? 12.560 1.900 20.476 1.00 95.62 87 SER A O 1
ATOM 711 N N . LYS A 1 88 ? 12.200 -0.289 20.124 1.00 95.44 88 LYS A N 1
ATOM 712 C CA . LYS A 1 88 ? 13.411 -0.758 20.812 1.00 95.44 88 LYS A CA 1
ATOM 713 C C . LYS A 1 88 ? 14.587 -0.890 19.856 1.00 95.44 88 LYS A C 1
ATOM 715 O O . LYS A 1 88 ? 15.724 -0.641 20.242 1.00 95.44 88 LYS A O 1
ATOM 720 N N . THR A 1 89 ? 14.316 -1.340 18.638 1.00 95.25 89 THR A N 1
ATOM 721 C CA . THR A 1 89 ? 15.332 -1.659 17.627 1.00 95.25 89 THR A CA 1
ATOM 722 C C . THR A 1 89 ? 15.441 -0.599 16.539 1.00 95.25 89 THR A C 1
ATOM 724 O O . THR A 1 89 ? 16.409 -0.618 15.783 1.00 95.25 89 THR A O 1
ATOM 727 N N . HIS A 1 90 ? 14.467 0.311 16.450 1.00 93.12 90 HIS A N 1
ATOM 728 C CA . HIS A 1 90 ? 14.317 1.300 15.379 1.00 93.12 90 HIS A CA 1
ATOM 729 C C . HIS A 1 90 ? 14.256 0.682 13.977 1.00 93.12 90 HIS A C 1
ATOM 731 O O . HIS A 1 90 ? 14.549 1.335 12.977 1.00 93.12 90 HIS A O 1
ATOM 737 N N . ARG A 1 91 ? 13.882 -0.598 13.886 1.00 92.44 91 ARG A N 1
ATOM 738 C CA . ARG A 1 91 ? 13.741 -1.300 12.616 1.00 92.44 91 ARG A CA 1
ATOM 739 C C . ARG A 1 91 ? 12.363 -1.020 12.019 1.00 92.44 91 ARG A C 1
ATOM 741 O O . ARG A 1 91 ? 11.353 -1.163 12.709 1.00 92.44 91 ARG A O 1
ATOM 748 N N . PHE A 1 92 ? 12.327 -0.716 10.722 1.00 93.38 92 PHE A N 1
ATOM 749 C CA . PHE A 1 92 ? 11.086 -0.699 9.949 1.00 93.38 92 PHE A CA 1
ATOM 750 C C . PHE A 1 92 ? 10.396 -2.064 9.988 1.00 93.38 92 PHE A C 1
ATOM 752 O O . PHE A 1 92 ? 11.004 -3.100 9.693 1.00 93.38 92 PHE A O 1
ATOM 759 N N . LEU A 1 93 ? 9.117 -2.043 10.352 1.00 96.00 93 LEU A N 1
ATOM 760 C CA . LEU A 1 93 ? 8.217 -3.182 10.226 1.00 96.00 93 LEU A CA 1
ATOM 761 C C . LEU A 1 93 ? 7.494 -3.110 8.874 1.00 96.00 93 LEU A C 1
ATOM 763 O O . LEU A 1 93 ? 7.731 -2.194 8.083 1.00 96.00 93 LEU A O 1
ATOM 767 N N . ALA A 1 94 ? 6.637 -4.085 8.580 1.00 96.19 94 ALA A N 1
ATOM 768 C CA . ALA A 1 94 ? 5.864 -4.061 7.341 1.00 96.19 94 ALA A CA 1
ATOM 769 C C . ALA A 1 94 ? 5.021 -2.783 7.241 1.00 96.19 94 ALA A C 1
ATOM 771 O O . ALA A 1 94 ? 4.325 -2.419 8.192 1.00 96.19 94 ALA A O 1
ATOM 772 N N . ASN A 1 95 ? 5.050 -2.149 6.068 1.00 96.25 95 ASN A N 1
ATOM 773 C CA . ASN A 1 95 ? 4.039 -1.160 5.715 1.00 96.25 95 ASN A CA 1
ATOM 774 C C . ASN A 1 95 ? 2.678 -1.848 5.644 1.00 96.25 95 ASN A C 1
ATOM 776 O O . ASN A 1 95 ? 2.594 -3.046 5.353 1.00 96.25 95 ASN A O 1
ATOM 780 N N . TYR A 1 96 ? 1.612 -1.116 5.933 1.00 96.56 96 TYR A N 1
ATOM 781 C CA . TYR A 1 96 ? 0.286 -1.664 5.729 1.00 96.56 96 TYR A CA 1
ATOM 782 C C . TYR A 1 96 ? -0.725 -0.619 5.294 1.00 96.56 96 TYR A C 1
ATOM 784 O O . TYR A 1 96 ? -0.566 0.584 5.504 1.00 96.56 96 TYR A O 1
ATOM 792 N N . GLU A 1 97 ? -1.794 -1.129 4.702 1.00 96.06 97 GLU A N 1
ATOM 793 C CA . GLU A 1 97 ? -2.977 -0.375 4.323 1.00 96.06 97 GLU A CA 1
ATOM 794 C C . GLU A 1 97 ? -4.183 -0.957 5.069 1.00 96.06 97 GLU A C 1
ATOM 796 O O . GLU A 1 97 ? -4.322 -2.177 5.204 1.00 96.06 97 GLU A O 1
ATOM 801 N N . LEU A 1 98 ? -5.046 -0.084 5.590 1.00 97.50 98 LEU A N 1
ATOM 802 C CA . LEU A 1 98 ? -6.314 -0.482 6.202 1.00 97.50 98 LEU A CA 1
ATOM 803 C C . LEU A 1 98 ? -7.449 0.002 5.314 1.00 97.50 98 LEU A C 1
ATOM 805 O O . LEU A 1 98 ? -7.605 1.201 5.109 1.00 97.50 98 LEU A O 1
ATOM 809 N N . PHE A 1 99 ? -8.243 -0.935 4.822 1.00 96.75 99 PHE A N 1
ATOM 810 C CA . PHE A 1 99 ? -9.412 -0.712 3.987 1.00 96.75 99 PHE A CA 1
ATOM 811 C C . PHE A 1 99 ? -10.652 -0.862 4.853 1.00 96.75 99 PHE A C 1
ATOM 813 O O . PHE A 1 99 ? -10.773 -1.852 5.580 1.00 96.75 99 PHE A O 1
ATOM 820 N N . TRP A 1 100 ? -11.587 0.079 4.764 1.00 96.31 100 TRP A N 1
ATOM 821 C CA . TRP A 1 100 ? -12.862 -0.050 5.452 1.00 96.31 100 TRP A CA 1
ATOM 822 C C . TRP A 1 100 ? -14.064 0.093 4.532 1.00 96.31 100 TRP A C 1
ATOM 824 O O . TRP A 1 100 ? -14.123 0.958 3.657 1.00 96.31 100 TRP A O 1
ATOM 834 N N . PHE A 1 101 ? -15.057 -0.745 4.805 1.00 94.75 101 PHE A N 1
ATOM 835 C CA . PHE A 1 101 ? -16.399 -0.650 4.252 1.00 94.75 101 PHE A CA 1
ATOM 836 C C . PHE A 1 101 ? -17.288 0.043 5.282 1.00 94.75 101 PHE A C 1
ATOM 838 O O . PHE A 1 101 ? -17.303 -0.349 6.454 1.00 94.75 101 PHE A O 1
ATOM 845 N N . TYR A 1 102 ? -18.018 1.080 4.870 1.00 93.88 102 TYR A N 1
ATOM 846 C CA . TYR A 1 102 ? -18.914 1.763 5.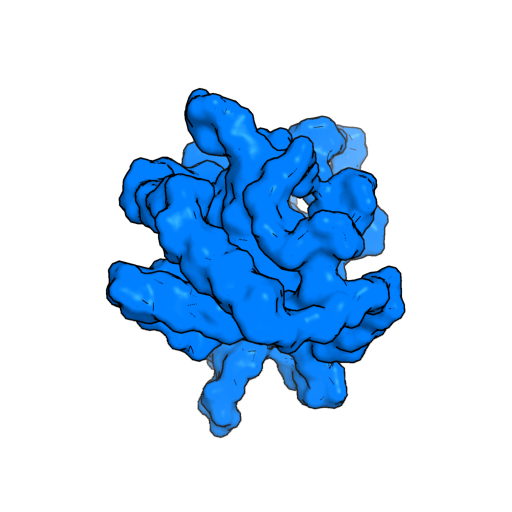795 1.00 93.88 102 TYR A CA 1
ATOM 847 C C . TYR A 1 102 ? -20.066 0.837 6.216 1.00 93.88 102 TYR A C 1
ATOM 849 O O . TYR A 1 102 ? -20.763 0.228 5.392 1.00 93.88 102 TYR A O 1
ATOM 857 N N . ASN A 1 103 ? -20.266 0.722 7.527 1.00 93.62 103 ASN A N 1
ATOM 858 C CA . ASN A 1 103 ? -21.384 -0.009 8.107 1.00 93.62 103 ASN A CA 1
ATOM 859 C C . ASN A 1 103 ? -21.884 0.735 9.357 1.00 93.62 103 ASN A C 1
ATOM 861 O O . ASN A 1 103 ? -21.191 0.708 10.373 1.00 93.62 103 ASN A O 1
ATOM 865 N N . PRO A 1 104 ? -23.072 1.372 9.320 1.00 93.44 104 PRO A N 1
ATOM 866 C CA . PRO A 1 104 ? -23.573 2.189 10.429 1.00 93.44 104 PRO A CA 1
ATOM 867 C C . PRO A 1 104 ? -23.838 1.389 11.714 1.00 93.44 104 PRO A C 1
ATOM 869 O O . PRO A 1 104 ? -23.896 1.972 12.797 1.00 93.44 104 PRO A O 1
ATOM 872 N N . ASP A 1 105 ? -23.978 0.066 11.608 1.00 93.38 105 ASP A N 1
ATOM 873 C CA . ASP A 1 105 ? -24.261 -0.824 12.733 1.00 93.38 105 ASP A CA 1
ATOM 874 C C . ASP A 1 105 ? -22.987 -1.413 13.363 1.00 93.38 105 ASP A C 1
ATOM 876 O O . ASP A 1 105 ? -23.045 -2.025 14.433 1.00 93.38 105 ASP A O 1
ATOM 880 N N . VAL A 1 106 ? -21.823 -1.206 12.737 1.00 95.00 106 VAL A N 1
ATOM 881 C CA . VAL A 1 106 ? -20.538 -1.766 13.165 1.00 95.00 106 VAL A CA 1
ATOM 882 C C . VAL A 1 106 ? -19.561 -0.636 13.455 1.00 95.00 106 VAL A C 1
ATOM 884 O O . VAL A 1 106 ? -19.180 0.115 12.564 1.00 95.00 106 VAL A O 1
ATOM 887 N N . LEU A 1 107 ? -19.126 -0.500 14.711 1.00 96.75 107 LEU A N 1
ATOM 888 C CA . LEU A 1 107 ? -18.118 0.503 15.079 1.00 96.75 107 LEU A CA 1
ATOM 889 C C . LEU A 1 107 ? -16.788 0.213 14.391 1.00 96.75 107 LEU A C 1
ATOM 891 O O . LEU A 1 107 ? -16.311 1.033 13.616 1.00 96.75 107 LEU A O 1
ATOM 895 N N . ILE A 1 108 ? -16.235 -0.966 14.665 1.00 97.94 108 ILE A N 1
ATOM 896 C CA . ILE A 1 108 ? -15.139 -1.570 13.920 1.00 97.94 108 ILE A CA 1
ATOM 897 C C . ILE A 1 108 ? -15.183 -3.084 14.132 1.00 97.94 108 ILE A C 1
ATOM 899 O O . ILE A 1 108 ? -15.347 -3.547 15.264 1.00 97.94 108 ILE A O 1
ATOM 903 N N . ALA A 1 109 ? -15.065 -3.850 13.057 1.00 98.00 109 ALA A N 1
ATOM 904 C CA . ALA A 1 109 ? -14.978 -5.306 13.094 1.00 98.00 109 ALA A CA 1
ATOM 905 C C . ALA A 1 109 ? -14.227 -5.810 11.854 1.00 98.00 109 ALA A C 1
ATOM 907 O O . ALA A 1 109 ? -14.099 -5.056 10.886 1.00 98.00 109 ALA A O 1
ATOM 908 N N . PRO A 1 110 ? -13.744 -7.064 11.844 1.00 97.88 110 PRO A N 1
ATOM 909 C CA . PRO A 1 110 ? -13.229 -7.666 10.621 1.00 97.88 110 PRO A CA 1
ATOM 910 C C . PRO A 1 110 ? -14.246 -7.566 9.486 1.00 97.88 110 PRO A C 1
ATOM 912 O O . PRO A 1 110 ? -15.438 -7.758 9.713 1.00 97.88 110 PRO A O 1
ATOM 915 N N . ALA A 1 111 ? -13.786 -7.251 8.274 1.00 96.12 111 ALA A N 1
ATOM 916 C CA . ALA A 1 111 ? -14.687 -7.168 7.136 1.00 96.12 111 ALA A CA 1
ATOM 917 C C . ALA A 1 111 ? -15.297 -8.537 6.835 1.00 96.12 111 ALA A C 1
ATOM 919 O O . ALA A 1 111 ? -14.589 -9.547 6.785 1.00 96.12 111 ALA A O 1
ATOM 920 N N . GLU A 1 112 ? -16.596 -8.535 6.564 1.00 93.50 112 GLU A N 1
ATOM 921 C CA . GLU A 1 112 ? -17.340 -9.677 6.053 1.00 93.50 112 GLU A CA 1
ATOM 922 C C . GLU A 1 112 ? -18.092 -9.261 4.787 1.00 93.50 112 GLU A C 1
ATOM 924 O O . GLU A 1 112 ? -18.477 -8.101 4.606 1.00 93.50 112 GLU A O 1
ATOM 929 N N . VAL A 1 113 ? -18.316 -10.211 3.878 1.00 90.00 113 VAL A N 1
ATOM 930 C CA . VAL A 1 113 ? -19.153 -9.950 2.704 1.00 90.00 113 VAL A CA 1
ATOM 931 C C . VAL A 1 113 ? -20.612 -10.037 3.117 1.00 90.00 113 VAL A C 1
ATOM 933 O O . VAL A 1 113 ? -21.170 -11.128 3.253 1.00 90.00 113 VAL A O 1
ATOM 936 N N . ARG A 1 114 ? -21.229 -8.871 3.316 1.00 86.06 114 ARG A N 1
ATOM 937 C CA . ARG A 1 114 ? -22.645 -8.790 3.671 1.00 86.06 114 ARG A CA 1
ATOM 938 C C . ARG A 1 114 ? -23.531 -9.377 2.562 1.00 86.06 114 ARG A C 1
ATOM 940 O O . ARG A 1 114 ? -23.206 -9.229 1.382 1.00 86.06 114 ARG A O 1
ATOM 947 N N . PRO A 1 115 ? -24.686 -9.980 2.901 1.00 86.38 115 PRO A N 1
ATOM 948 C CA . PRO A 1 115 ? -25.624 -10.500 1.902 1.00 86.38 115 PRO A CA 1
ATOM 949 C C . PRO A 1 115 ? -26.132 -9.453 0.900 1.00 86.38 115 PRO A C 1
ATOM 951 O O . PRO A 1 115 ? -26.542 -9.811 -0.201 1.00 86.38 115 PRO A O 1
ATOM 954 N N . ASP A 1 116 ? -26.128 -8.177 1.286 1.00 84.50 116 ASP A N 1
ATOM 955 C CA . ASP A 1 116 ? -26.570 -7.034 0.488 1.00 84.50 116 ASP A CA 1
ATOM 956 C C . ASP A 1 116 ? -25.413 -6.259 -0.170 1.00 84.50 116 ASP A C 1
ATOM 958 O O . ASP A 1 116 ? -25.642 -5.214 -0.780 1.00 84.50 116 ASP A O 1
ATOM 962 N N . ALA A 1 117 ? -24.173 -6.748 -0.053 1.00 83.44 117 ALA A N 1
ATOM 963 C CA . ALA A 1 117 ? -23.010 -6.095 -0.635 1.00 83.44 117 ALA A CA 1
ATOM 964 C C . ALA A 1 117 ? -23.092 -6.085 -2.170 1.00 83.44 117 ALA A C 1
ATOM 966 O O . ALA A 1 117 ? -23.224 -7.128 -2.816 1.00 83.44 117 ALA A O 1
ATOM 967 N N . ASP A 1 118 ? -22.946 -4.902 -2.772 1.00 82.38 118 ASP A N 1
ATOM 968 C CA . ASP A 1 118 ? -22.762 -4.788 -4.217 1.00 82.38 118 ASP A CA 1
ATOM 969 C C . ASP A 1 118 ? -21.322 -5.168 -4.582 1.00 82.38 118 ASP A C 1
ATOM 971 O O . ASP A 1 118 ? -20.401 -4.348 -4.537 1.00 82.38 118 ASP A O 1
ATOM 975 N N . LEU A 1 119 ? -21.133 -6.432 -4.963 1.00 82.62 119 LEU A N 1
ATOM 976 C CA . LEU A 1 119 ? -19.833 -6.976 -5.365 1.00 82.62 119 LEU A CA 1
ATOM 977 C C . LEU A 1 119 ? -19.250 -6.300 -6.617 1.00 82.62 119 LEU A C 1
ATOM 979 O O . LEU A 1 119 ? -18.064 -6.464 -6.894 1.00 82.62 119 LEU A O 1
ATOM 983 N N . ASN A 1 120 ? -20.050 -5.536 -7.370 1.00 80.06 120 ASN A N 1
ATOM 984 C CA . ASN A 1 120 ? -19.561 -4.767 -8.515 1.00 80.06 120 ASN A CA 1
ATOM 985 C C . ASN A 1 120 ? -19.038 -3.385 -8.109 1.00 80.06 120 ASN A C 1
ATOM 987 O O . ASN A 1 120 ? -18.309 -2.766 -8.884 1.00 80.06 120 ASN A O 1
ATOM 991 N N . LYS A 1 121 ? -19.388 -2.898 -6.909 1.00 78.38 121 LYS A N 1
ATOM 992 C CA . LYS A 1 121 ? -18.943 -1.592 -6.403 1.00 78.38 121 LYS A CA 1
ATOM 993 C C . LYS A 1 121 ? -17.435 -1.581 -6.162 1.00 78.38 121 LYS A C 1
ATOM 995 O O . LYS A 1 121 ? -16.780 -0.577 -6.421 1.00 78.38 121 LYS A O 1
ATOM 1000 N N . THR A 1 122 ? -16.879 -2.702 -5.703 1.00 81.88 122 THR A N 1
ATOM 1001 C CA . THR A 1 122 ? -15.447 -2.834 -5.423 1.00 81.88 122 THR A CA 1
ATOM 1002 C C . THR A 1 122 ? -14.963 -4.284 -5.562 1.00 81.88 122 THR A C 1
ATOM 1004 O O . THR A 1 122 ? -15.595 -5.196 -5.026 1.00 81.88 122 THR A O 1
ATOM 1007 N N . PRO A 1 123 ? -13.818 -4.527 -6.232 1.00 76.88 123 PRO A N 1
ATOM 1008 C CA . PRO A 1 123 ? -13.227 -5.853 -6.362 1.00 76.88 123 PRO A CA 1
ATOM 1009 C C . PRO A 1 123 ? -12.673 -6.370 -5.028 1.00 76.88 123 PRO A C 1
ATOM 1011 O O . PRO A 1 123 ? -12.411 -7.565 -4.910 1.00 76.88 123 PRO A O 1
ATOM 1014 N N . LEU A 1 124 ? -12.528 -5.503 -4.017 1.00 88.25 124 LEU A N 1
ATOM 1015 C CA . LEU A 1 124 ? -11.974 -5.864 -2.713 1.00 88.25 124 LEU A CA 1
ATOM 1016 C C . LEU A 1 124 ? -12.848 -6.859 -1.946 1.00 88.25 124 LEU A C 1
ATOM 1018 O O . LEU A 1 124 ? -12.328 -7.601 -1.119 1.00 88.25 124 LEU A O 1
ATOM 1022 N N . TYR A 1 125 ? -14.147 -6.960 -2.250 1.00 86.38 125 TYR A N 1
ATOM 1023 C CA . TYR A 1 125 ? -14.981 -8.005 -1.651 1.00 86.38 125 TYR A CA 1
ATOM 1024 C C . TYR A 1 125 ? -14.505 -9.415 -2.000 1.00 86.38 125 TYR A C 1
ATOM 1026 O O . TYR A 1 125 ? -14.694 -10.324 -1.199 1.00 86.38 125 TYR A O 1
ATOM 1034 N N . LYS A 1 126 ? -13.849 -9.610 -3.152 1.00 85.12 126 LYS A N 1
ATOM 1035 C CA . LYS A 1 126 ? -13.249 -10.905 -3.485 1.00 85.12 126 LYS A CA 1
ATOM 1036 C C . LYS A 1 126 ? -12.116 -11.261 -2.522 1.00 85.12 126 LYS A C 1
ATOM 1038 O O . LYS A 1 126 ? -11.999 -12.418 -2.136 1.00 85.12 126 LYS A O 1
ATOM 1043 N N . ASP A 1 127 ? -11.316 -10.276 -2.120 1.00 88.19 127 ASP A N 1
ATOM 1044 C CA . ASP A 1 127 ? -10.269 -10.493 -1.123 1.00 88.19 127 ASP A CA 1
ATOM 1045 C C . ASP A 1 127 ? -10.904 -10.843 0.221 1.00 88.19 127 ASP A C 1
ATOM 1047 O O . ASP A 1 127 ? -10.556 -11.873 0.785 1.00 88.19 127 ASP A O 1
ATOM 1051 N N . VAL A 1 128 ? -11.916 -10.080 0.655 1.00 91.06 128 VAL A N 1
ATOM 1052 C CA . VAL A 1 128 ? -12.659 -10.315 1.910 1.00 91.06 128 VAL A CA 1
ATOM 1053 C C . VAL A 1 128 ? -13.319 -11.700 1.967 1.00 91.06 128 VAL A C 1
ATOM 1055 O O . VAL A 1 128 ? -13.380 -12.296 3.038 1.00 91.06 128 VAL A O 1
ATOM 1058 N N . GLN A 1 129 ? -13.804 -12.239 0.839 1.00 89.31 129 GLN A N 1
ATOM 1059 C CA . GLN A 1 129 ? -14.366 -13.600 0.773 1.00 89.31 129 GLN A CA 1
ATOM 1060 C C . GLN A 1 129 ? -13.343 -14.689 1.099 1.00 89.31 129 GLN A C 1
ATOM 1062 O O . GLN A 1 129 ? -13.717 -15.755 1.587 1.00 89.31 129 GLN A O 1
ATOM 1067 N N . GLU A 1 130 ? -12.077 -14.450 0.773 1.00 91.12 130 GLU A N 1
ATOM 1068 C CA . GLU A 1 130 ? -10.992 -15.392 1.014 1.00 91.12 130 GLU A CA 1
ATOM 1069 C C . GLU A 1 130 ? -10.345 -15.152 2.382 1.00 91.12 130 GLU A C 1
ATOM 1071 O O . GLU A 1 130 ? -10.096 -16.110 3.113 1.00 91.12 130 GLU A O 1
ATOM 1076 N N . ASP A 1 131 ? -10.075 -13.890 2.726 1.00 94.38 131 ASP A N 1
ATOM 1077 C CA . ASP A 1 131 ? -9.509 -13.483 4.008 1.00 94.38 131 ASP A CA 1
ATOM 1078 C C . ASP A 1 131 ? -9.626 -11.964 4.237 1.00 94.38 131 ASP A C 1
ATOM 1080 O O . ASP A 1 131 ? -9.651 -11.169 3.301 1.00 94.38 131 ASP A O 1
ATOM 1084 N N . ASN A 1 132 ? -9.600 -11.525 5.492 1.00 95.31 132 ASN A N 1
ATOM 1085 C CA . ASN A 1 132 ? -9.676 -10.106 5.860 1.00 95.31 132 ASN A CA 1
ATOM 1086 C C . ASN A 1 132 ? -8.332 -9.524 6.335 1.00 95.31 132 ASN A C 1
ATOM 1088 O O . ASN A 1 132 ? -8.264 -8.343 6.682 1.00 95.31 132 ASN A O 1
ATOM 1092 N N . VAL A 1 133 ? -7.255 -10.319 6.334 1.00 96.75 133 VAL A N 1
ATOM 1093 C CA . VAL A 1 133 ? -5.874 -9.847 6.528 1.00 96.75 133 VAL A CA 1
ATOM 1094 C C . VAL A 1 133 ? -4.955 -10.537 5.538 1.00 96.75 133 VAL A C 1
ATOM 1096 O O . VAL A 1 133 ? -4.812 -11.755 5.554 1.00 96.75 133 VAL A O 1
ATOM 1099 N N . TRP A 1 134 ? -4.251 -9.757 4.733 1.00 95.88 134 TRP A N 1
ATOM 1100 C CA . TRP A 1 134 ? -3.278 -10.257 3.769 1.00 95.88 134 TRP A CA 1
ATOM 1101 C C . TRP A 1 134 ? -1.898 -9.724 4.104 1.00 95.88 134 TRP A C 1
ATOM 1103 O O . TRP A 1 134 ? -1.759 -8.603 4.582 1.00 95.88 134 TRP A O 1
ATOM 1113 N N . GLY A 1 135 ? -0.871 -10.526 3.853 1.00 95.69 135 GLY A N 1
ATOM 1114 C CA . GLY A 1 135 ? 0.505 -10.102 4.042 1.00 95.69 135 GLY A CA 1
ATOM 1115 C C . GLY A 1 135 ? 1.445 -10.843 3.120 1.00 95.69 135 GLY A C 1
ATOM 1116 O O . GLY A 1 135 ? 1.235 -12.014 2.797 1.00 95.69 135 GLY A O 1
ATOM 1117 N N . TRP A 1 136 ? 2.484 -10.135 2.708 1.00 97.06 136 TRP A N 1
ATOM 1118 C CA . TRP A 1 136 ? 3.465 -10.626 1.759 1.00 97.06 136 TRP A CA 1
ATOM 1119 C C . TRP A 1 136 ? 4.837 -10.569 2.403 1.00 97.06 136 TRP A C 1
ATOM 1121 O O . TRP A 1 136 ? 5.440 -9.505 2.558 1.00 97.06 136 TRP A O 1
ATOM 1131 N N . SER A 1 137 ? 5.299 -11.734 2.839 1.00 97.25 137 SER A N 1
ATOM 1132 C CA . SER A 1 137 ? 6.596 -11.898 3.476 1.00 97.25 137 SER A CA 1
ATOM 1133 C C . SER A 1 137 ? 7.731 -11.976 2.475 1.00 97.25 137 SER A C 1
ATOM 1135 O O . SER A 1 137 ? 7.521 -12.124 1.266 1.00 97.25 137 SER A O 1
ATOM 1137 N N . LYS A 1 138 ? 8.959 -11.958 2.994 1.00 95.75 138 LYS A N 1
ATOM 1138 C CA . LYS A 1 138 ? 10.132 -12.275 2.187 1.00 95.75 138 LYS A CA 1
ATOM 1139 C C . LYS A 1 138 ? 9.976 -13.623 1.485 1.00 95.75 138 LYS A C 1
ATOM 1141 O O . LYS A 1 138 ? 10.156 -13.686 0.272 1.00 95.75 138 LYS A O 1
ATOM 1146 N N . LYS A 1 139 ? 9.628 -14.684 2.217 1.00 97.69 139 LYS A N 1
ATOM 1147 C CA . LYS A 1 139 ? 9.470 -16.017 1.626 1.00 97.69 139 LYS A CA 1
ATOM 1148 C C . LYS A 1 139 ? 8.392 -16.031 0.547 1.00 97.69 139 LYS A C 1
ATOM 1150 O O . LYS A 1 139 ? 8.600 -16.643 -0.495 1.00 97.69 139 LYS A O 1
ATOM 1155 N N . PHE A 1 140 ? 7.263 -15.352 0.771 1.00 97.38 140 PHE A N 1
ATOM 1156 C CA . PHE A 1 140 ? 6.222 -15.235 -0.248 1.00 97.38 140 PHE A CA 1
ATOM 1157 C C . PHE A 1 140 ? 6.776 -14.597 -1.526 1.00 97.38 140 PHE A C 1
ATOM 1159 O O . PHE A 1 140 ? 6.597 -15.150 -2.609 1.00 97.38 140 PHE A O 1
ATOM 1166 N N . MET A 1 141 ? 7.467 -13.460 -1.405 1.00 97.69 141 MET A N 1
ATOM 1167 C CA . MET A 1 141 ? 8.014 -12.752 -2.564 1.00 97.69 141 MET A CA 1
ATOM 1168 C C . MET A 1 141 ? 9.090 -13.573 -3.281 1.00 97.69 141 MET A C 1
ATOM 1170 O O . MET A 1 141 ? 9.092 -13.623 -4.509 1.00 97.69 141 MET A O 1
ATOM 1174 N N . ASP A 1 142 ? 9.949 -14.272 -2.533 1.00 97.31 142 ASP A N 1
ATOM 1175 C CA . ASP A 1 142 ? 10.953 -15.177 -3.099 1.00 97.31 142 ASP A CA 1
ATOM 1176 C C . ASP A 1 142 ? 10.292 -16.295 -3.930 1.00 97.31 142 ASP A C 1
ATOM 1178 O O . ASP A 1 142 ? 10.772 -16.613 -5.016 1.00 97.31 142 ASP A O 1
ATOM 1182 N N . GLU A 1 143 ? 9.191 -16.895 -3.458 1.00 97.94 143 GLU A N 1
ATOM 1183 C CA . GLU A 1 143 ? 8.443 -17.899 -4.233 1.00 97.94 143 GLU A CA 1
ATOM 1184 C C . GLU A 1 143 ? 7.707 -17.278 -5.426 1.00 97.94 143 GLU A C 1
ATOM 1186 O O . GLU A 1 143 ? 7.728 -17.838 -6.522 1.00 97.94 143 GLU A O 1
ATOM 1191 N N . TYR A 1 144 ? 7.098 -16.104 -5.243 1.00 97.56 144 TYR A N 1
ATOM 1192 C CA . TYR A 1 144 ? 6.415 -15.377 -6.311 1.00 97.56 144 TYR A CA 1
ATOM 1193 C C . TYR A 1 144 ? 7.364 -15.056 -7.472 1.00 97.56 144 TYR A C 1
ATOM 1195 O O . TYR A 1 144 ? 6.968 -15.152 -8.630 1.00 97.56 144 TYR A O 1
ATOM 1203 N N . TYR A 1 145 ? 8.627 -14.724 -7.201 1.00 98.06 145 TYR A N 1
ATOM 1204 C CA . TYR A 1 145 ? 9.605 -14.431 -8.250 1.00 98.06 145 TYR A CA 1
ATOM 1205 C C . TYR A 1 145 ? 10.066 -15.662 -9.036 1.00 98.06 145 TYR A C 1
ATOM 1207 O O . TYR A 1 145 ? 10.390 -15.532 -10.214 1.00 98.06 145 TYR A O 1
ATOM 1215 N N . LYS A 1 146 ? 10.028 -16.867 -8.452 1.00 97.88 146 LYS A N 1
ATOM 1216 C CA . LYS A 1 146 ? 10.464 -18.104 -9.133 1.00 97.88 146 LYS A CA 1
ATOM 1217 C C . LYS A 1 146 ? 9.596 -18.513 -10.319 1.00 97.88 146 LYS A C 1
ATOM 1219 O O . LYS A 1 146 ? 10.017 -19.358 -11.104 1.00 97.88 146 LYS A O 1
ATOM 1224 N N . GLN A 1 147 ? 8.390 -17.964 -10.447 1.00 97.50 147 GLN A N 1
ATOM 1225 C CA . GLN A 1 147 ? 7.512 -18.279 -11.576 1.00 97.50 147 GLN A CA 1
ATOM 1226 C C . GLN A 1 147 ? 7.931 -17.575 -12.879 1.00 97.50 147 GLN A C 1
ATOM 1228 O O . GLN A 1 147 ? 7.391 -17.896 -13.937 1.00 97.50 147 GLN A O 1
ATOM 1233 N N . PHE A 1 148 ? 8.859 -16.614 -12.811 1.00 98.06 148 PHE A N 1
ATOM 1234 C CA . PHE A 1 148 ? 9.303 -15.823 -13.955 1.00 98.06 148 PHE A CA 1
ATOM 1235 C C . PHE A 1 148 ? 10.712 -16.224 -14.399 1.00 98.06 148 PHE A C 1
ATOM 1237 O O . PHE A 1 148 ? 11.605 -16.431 -13.580 1.00 98.06 148 PHE A O 1
ATOM 1244 N N . ASP A 1 149 ? 10.931 -16.272 -15.712 1.00 98.06 149 ASP A N 1
ATOM 1245 C CA . ASP A 1 149 ? 12.256 -16.464 -16.311 1.00 98.06 149 ASP A CA 1
ATOM 1246 C C . ASP A 1 149 ? 12.916 -15.099 -16.555 1.00 98.06 149 ASP A C 1
ATOM 1248 O O . ASP A 1 149 ? 12.994 -14.609 -17.689 1.00 98.06 149 ASP A O 1
ATOM 1252 N N . PHE A 1 150 ? 13.297 -14.418 -15.470 1.00 98.50 150 PHE A N 1
ATOM 1253 C CA . PHE A 1 150 ? 13.899 -13.089 -15.563 1.00 98.50 150 PHE A CA 1
ATOM 1254 C C . PHE A 1 150 ? 15.203 -13.122 -16.366 1.00 98.50 150 PHE A C 1
ATOM 1256 O O . PHE A 1 150 ? 16.113 -13.907 -16.095 1.00 98.50 150 PHE A O 1
ATOM 1263 N N . LYS A 1 151 ? 15.305 -12.236 -17.357 1.00 98.06 151 LYS A N 1
ATOM 1264 C CA . LYS A 1 151 ? 16.477 -12.105 -18.219 1.00 98.06 151 LYS A CA 1
ATOM 1265 C C . LYS A 1 151 ? 17.586 -11.343 -17.502 1.00 98.06 151 LYS A C 1
ATOM 1267 O O . LYS A 1 151 ? 17.338 -10.436 -16.707 1.00 98.06 151 LYS A O 1
ATOM 1272 N N . CYS A 1 152 ? 18.829 -11.710 -17.802 1.00 97.44 152 CYS A N 1
ATOM 1273 C CA . CYS A 1 152 ? 19.985 -10.941 -17.361 1.00 97.44 152 CYS A CA 1
ATOM 1274 C C . CYS A 1 152 ? 20.003 -9.580 -18.063 1.00 97.44 152 CYS A C 1
ATOM 1276 O O . CYS A 1 152 ? 19.760 -9.496 -19.263 1.00 97.44 152 CYS A O 1
ATOM 1278 N N . VAL A 1 153 ? 20.348 -8.535 -17.316 1.00 98.12 153 VAL A N 1
ATOM 1279 C CA . VAL A 1 153 ? 20.488 -7.172 -17.834 1.00 98.12 153 VAL A CA 1
ATOM 1280 C C . VAL A 1 153 ? 21.951 -6.940 -18.203 1.00 98.12 153 VAL A C 1
ATOM 1282 O O . VAL A 1 153 ? 22.826 -6.988 -17.338 1.00 98.12 153 VAL A O 1
ATOM 1285 N N . GLY A 1 154 ? 22.222 -6.740 -19.493 1.00 98.06 154 GLY A N 1
ATOM 1286 C CA . GLY A 1 154 ? 23.520 -6.337 -20.022 1.00 98.06 154 GLY A CA 1
ATOM 1287 C C . GLY A 1 154 ? 23.541 -4.859 -20.430 1.00 98.06 154 GLY A C 1
ATOM 1288 O O . GLY A 1 154 ? 22.569 -4.133 -20.223 1.00 98.06 154 GLY A O 1
ATOM 1289 N N . PRO A 1 155 ? 24.640 -4.380 -21.044 1.00 98.44 155 PRO A N 1
ATOM 1290 C CA . PRO A 1 155 ? 24.792 -2.965 -21.397 1.00 98.44 155 PRO A CA 1
ATOM 1291 C C . PRO A 1 155 ? 23.689 -2.410 -22.309 1.00 98.44 155 PRO A C 1
ATOM 1293 O O . PRO A 1 155 ? 23.396 -1.216 -22.266 1.00 98.44 155 PRO A O 1
ATOM 1296 N N . HIS A 1 156 ? 23.094 -3.260 -23.151 1.00 98.25 156 HIS A N 1
ATOM 1297 C CA . HIS A 1 156 ? 21.995 -2.865 -24.024 1.00 98.25 156 HIS A CA 1
ATOM 1298 C C . HIS A 1 156 ? 20.705 -2.645 -23.226 1.00 98.25 156 HIS A C 1
ATOM 1300 O O . HIS A 1 156 ? 20.107 -1.574 -23.320 1.00 98.25 156 HIS A O 1
ATOM 1306 N N . GLU A 1 157 ? 20.340 -3.606 -22.377 1.00 98.62 157 GLU A N 1
ATOM 1307 C CA . GLU A 1 157 ? 19.166 -3.534 -21.511 1.00 98.62 157 GLU A CA 1
ATOM 1308 C C . GLU A 1 157 ? 19.281 -2.364 -20.520 1.00 98.62 157 GLU A C 1
ATOM 1310 O O . GLU A 1 157 ? 18.324 -1.618 -20.325 1.00 98.62 157 GLU A O 1
ATOM 1315 N N . GLU A 1 158 ? 20.466 -2.120 -19.948 1.00 98.62 158 GLU A N 1
ATOM 1316 C CA . GLU A 1 158 ? 20.705 -0.950 -19.091 1.00 98.62 158 GLU A CA 1
ATOM 1317 C C . GLU A 1 158 ? 20.441 0.375 -19.818 1.00 98.62 158 GLU A C 1
ATOM 1319 O O . GLU A 1 158 ? 19.885 1.310 -19.231 1.00 98.62 158 GLU A O 1
ATOM 1324 N N . ALA A 1 159 ? 20.835 0.479 -21.091 1.00 98.62 159 ALA A N 1
ATOM 1325 C CA . ALA A 1 159 ? 20.591 1.674 -21.890 1.00 98.62 159 ALA A CA 1
ATOM 1326 C C . ALA A 1 159 ? 19.088 1.895 -22.122 1.00 98.62 159 ALA A C 1
ATOM 1328 O O . ALA A 1 159 ? 18.623 3.032 -22.014 1.00 98.62 159 ALA A O 1
ATOM 1329 N N . GLU A 1 160 ? 18.323 0.828 -22.370 1.00 98.69 160 GLU A N 1
ATOM 1330 C CA . GLU A 1 160 ? 16.862 0.893 -22.496 1.00 98.69 160 GLU A CA 1
ATOM 1331 C C . GLU A 1 160 ? 16.185 1.306 -21.187 1.00 98.69 160 GLU A C 1
ATOM 1333 O O . GLU A 1 160 ? 15.334 2.197 -21.190 1.00 98.69 160 GLU A O 1
ATOM 1338 N N . ILE A 1 161 ? 16.613 0.746 -20.051 1.00 98.81 161 ILE A N 1
ATOM 1339 C CA . ILE A 1 161 ? 16.077 1.111 -18.733 1.00 98.81 161 ILE A CA 1
ATOM 1340 C C . ILE A 1 161 ? 16.328 2.596 -18.442 1.00 98.81 161 ILE A C 1
ATOM 1342 O O . ILE A 1 161 ? 15.412 3.327 -18.060 1.00 98.81 161 ILE A O 1
ATOM 1346 N N . ARG A 1 162 ? 17.549 3.089 -18.688 1.00 98.62 162 ARG A N 1
ATOM 1347 C CA . ARG A 1 162 ? 17.874 4.519 -18.532 1.00 98.62 162 ARG A CA 1
ATOM 1348 C C . ARG A 1 162 ? 17.078 5.403 -19.489 1.00 98.62 162 ARG A C 1
ATOM 1350 O O . ARG A 1 162 ? 16.722 6.520 -19.119 1.00 98.62 162 ARG A O 1
ATOM 1357 N N . ALA A 1 163 ? 16.816 4.936 -20.709 1.00 98.69 163 ALA A N 1
ATOM 1358 C CA . ALA A 1 163 ? 15.997 5.663 -21.671 1.00 98.69 163 ALA A CA 1
ATOM 1359 C C . ALA A 1 163 ? 14.532 5.744 -21.214 1.00 98.69 163 ALA A C 1
ATOM 1361 O O . ALA A 1 163 ? 13.927 6.813 -21.313 1.00 98.69 163 ALA A O 1
ATOM 1362 N N . TYR A 1 164 ? 13.980 4.669 -20.641 1.00 98.75 164 TYR A N 1
ATOM 1363 C CA . TYR A 1 164 ? 12.625 4.657 -20.087 1.00 98.75 164 TYR A CA 1
ATOM 1364 C C . TYR A 1 164 ? 12.437 5.716 -18.993 1.00 98.75 164 TYR A C 1
ATOM 1366 O O . TYR A 1 164 ? 11.478 6.486 -19.049 1.00 98.75 164 TYR A O 1
ATOM 1374 N N . PHE A 1 165 ? 13.377 5.844 -18.056 1.00 98.62 165 PHE A N 1
ATOM 1375 C CA . PHE A 1 165 ? 13.313 6.874 -17.007 1.00 98.62 165 PHE A CA 1
ATOM 1376 C C . PHE A 1 165 ? 13.521 8.312 -17.523 1.00 98.62 165 PHE A C 1
ATOM 1378 O O . PHE A 1 165 ? 13.438 9.270 -16.763 1.00 98.62 165 PHE A O 1
ATOM 1385 N N . LYS A 1 166 ? 13.734 8.497 -18.831 1.00 98.25 166 LYS A N 1
ATOM 1386 C CA . LYS A 1 166 ? 13.727 9.804 -19.514 1.00 98.25 166 LYS A CA 1
ATOM 1387 C C . LYS A 1 166 ? 12.544 9.967 -20.474 1.00 98.25 166 LYS A C 1
ATOM 1389 O O . LYS A 1 166 ? 12.425 11.010 -21.126 1.00 98.25 166 LYS A O 1
ATOM 1394 N N . SER A 1 167 ? 11.690 8.949 -20.575 1.00 98.62 167 SER A N 1
ATOM 1395 C CA . SER A 1 167 ? 10.543 8.901 -21.480 1.00 98.62 167 SER A CA 1
ATOM 1396 C C . SER A 1 167 ? 9.416 9.836 -21.049 1.00 98.62 167 SER A C 1
ATOM 1398 O O . SER A 1 167 ? 9.341 10.289 -19.904 1.00 98.62 167 SER A O 1
ATOM 1400 N N . ASP A 1 168 ? 8.493 10.092 -21.973 1.00 98.44 168 ASP A N 1
ATOM 1401 C CA . ASP A 1 168 ? 7.307 10.900 -21.693 1.00 98.44 168 ASP A CA 1
ATOM 1402 C C . ASP A 1 168 ? 6.347 10.214 -20.718 1.00 98.44 168 ASP A C 1
ATOM 1404 O O . ASP A 1 168 ? 5.672 10.906 -19.959 1.00 98.44 168 ASP A O 1
ATOM 1408 N N . HIS A 1 169 ? 6.344 8.878 -20.672 1.00 98.38 169 HIS A N 1
ATOM 1409 C CA . HIS A 1 169 ? 5.565 8.112 -19.701 1.00 98.38 169 HIS A CA 1
ATOM 1410 C C . HIS A 1 169 ? 6.047 8.374 -18.269 1.00 98.38 169 HIS A C 1
ATOM 1412 O O . HIS A 1 169 ? 5.257 8.762 -17.412 1.00 98.38 169 HIS A O 1
ATOM 1418 N N . PHE A 1 170 ? 7.357 8.268 -18.020 1.00 98.25 170 PHE A N 1
ATOM 1419 C CA . PHE A 1 170 ? 7.918 8.569 -16.700 1.00 98.25 170 PHE A CA 1
ATOM 1420 C C . PHE A 1 170 ? 7.721 10.042 -16.320 1.00 98.25 170 PHE A C 1
ATOM 1422 O O . PHE A 1 170 ? 7.261 10.343 -15.223 1.00 98.25 170 PHE A O 1
ATOM 1429 N N . LYS A 1 171 ? 7.963 10.977 -17.249 1.00 98.12 171 LYS A N 1
ATOM 1430 C CA . LYS A 1 171 ? 7.691 12.406 -17.008 1.00 98.12 171 LYS A CA 1
ATOM 1431 C C . LYS A 1 171 ? 6.218 12.679 -16.716 1.00 98.12 171 LYS A C 1
ATOM 1433 O O . LYS A 1 171 ? 5.914 13.574 -15.936 1.00 98.12 171 LYS A O 1
ATOM 1438 N N . LYS A 1 172 ? 5.298 11.954 -17.360 1.00 97.56 172 LYS A N 1
ATOM 1439 C CA . LYS A 1 172 ? 3.867 12.046 -17.062 1.00 97.56 172 LYS A CA 1
ATOM 1440 C C . LYS A 1 172 ? 3.580 11.559 -15.650 1.00 97.56 172 LYS A C 1
ATOM 1442 O O . LYS A 1 172 ? 2.879 12.266 -14.943 1.00 97.56 172 LYS A O 1
ATOM 1447 N N . TRP A 1 173 ? 4.156 10.436 -15.222 1.00 96.75 173 TRP A N 1
ATOM 1448 C CA . TRP A 1 173 ? 4.006 9.964 -13.844 1.00 96.75 173 TRP A CA 1
ATOM 1449 C C . TRP A 1 173 ? 4.411 11.027 -12.821 1.00 96.75 173 TRP A C 1
ATOM 1451 O O . TRP A 1 173 ? 3.641 11.314 -11.912 1.00 96.75 173 TRP A O 1
ATOM 1461 N N . LEU A 1 174 ? 5.566 11.670 -13.023 1.00 95.38 174 LEU A N 1
ATOM 1462 C CA . LEU A 1 174 ? 6.038 12.748 -12.149 1.00 95.38 174 LEU A CA 1
ATOM 1463 C C . LEU A 1 174 ? 5.056 13.927 -12.097 1.00 95.38 174 LEU A C 1
ATOM 1465 O O . LEU A 1 174 ? 4.760 14.421 -11.015 1.00 95.38 174 LEU A O 1
ATOM 1469 N N . ARG A 1 175 ? 4.491 14.336 -13.242 1.00 95.38 175 ARG A N 1
ATOM 1470 C CA . ARG A 1 175 ? 3.440 15.368 -13.261 1.00 95.38 175 ARG A CA 1
ATOM 1471 C C . ARG A 1 175 ? 2.180 14.916 -12.534 1.00 95.38 175 ARG A C 1
ATOM 1473 O O . ARG A 1 175 ? 1.587 15.703 -11.819 1.00 95.38 175 ARG A O 1
ATOM 1480 N N . LEU A 1 176 ? 1.765 13.660 -12.693 1.00 93.81 176 LEU A N 1
ATOM 1481 C CA . LEU A 1 176 ? 0.590 13.136 -11.994 1.00 93.81 176 LEU A CA 1
ATOM 1482 C C . LEU A 1 176 ? 0.810 13.085 -10.478 1.00 93.81 176 LEU A C 1
ATOM 1484 O O . LEU A 1 176 ? -0.129 13.327 -9.737 1.00 93.81 176 LEU A O 1
ATOM 1488 N N . ILE A 1 177 ? 2.028 12.817 -10.013 1.00 89.81 177 ILE A N 1
ATOM 1489 C CA . ILE A 1 177 ? 2.367 12.889 -8.587 1.00 89.81 177 ILE A CA 1
ATOM 1490 C C . ILE A 1 177 ? 2.168 14.308 -8.033 1.00 89.81 177 ILE A C 1
ATOM 1492 O O . ILE A 1 177 ? 1.672 14.467 -6.923 1.00 89.81 177 ILE A O 1
ATOM 1496 N N . GLU A 1 178 ? 2.557 15.332 -8.791 1.00 87.56 178 GLU A N 1
ATOM 1497 C CA . GLU A 1 178 ? 2.537 16.724 -8.328 1.00 87.56 178 GLU A CA 1
ATOM 1498 C C . GLU A 1 178 ? 1.185 17.422 -8.552 1.00 87.56 178 GLU A C 1
ATOM 1500 O O . GLU A 1 178 ? 0.748 18.224 -7.728 1.00 87.56 178 GLU A O 1
ATOM 1505 N N . GLU A 1 179 ? 0.519 17.129 -9.669 1.00 89.50 179 GLU A N 1
ATOM 1506 C CA . GLU A 1 179 ? -0.597 17.924 -10.194 1.00 89.50 179 GLU A CA 1
ATOM 1507 C C . GLU A 1 179 ? -1.951 17.190 -10.151 1.00 89.50 179 GLU A C 1
ATOM 1509 O O . GLU A 1 179 ? -2.992 17.809 -10.389 1.00 89.50 179 GLU A O 1
ATOM 1514 N N . SER A 1 180 ? -1.975 15.876 -9.896 1.00 86.56 180 SER A N 1
ATOM 1515 C CA . SER A 1 180 ? -3.220 15.093 -9.905 1.00 86.56 180 SER A CA 1
ATOM 1516 C C . SER A 1 180 ? -4.013 15.263 -8.603 1.00 86.56 180 SER A C 1
ATOM 1518 O O . SER A 1 180 ? -3.421 15.332 -7.529 1.00 86.56 180 SER A O 1
ATOM 1520 N N . PRO A 1 181 ? -5.360 15.208 -8.646 1.00 86.12 181 PRO A N 1
ATOM 1521 C CA . PRO A 1 181 ? -6.191 15.057 -7.446 1.00 86.12 181 PRO A CA 1
ATOM 1522 C C . PRO A 1 181 ? -6.133 13.643 -6.828 1.00 86.12 181 PRO A C 1
ATOM 1524 O O . PRO A 1 181 ? -6.921 13.324 -5.937 1.00 86.12 181 PRO A O 1
ATOM 1527 N N . ALA A 1 182 ? -5.283 12.757 -7.351 1.00 90.00 182 ALA A N 1
ATOM 1528 C CA . ALA A 1 182 ? -5.121 11.406 -6.838 1.00 90.00 182 ALA A CA 1
ATOM 1529 C C . ALA A 1 182 ? -4.265 11.413 -5.565 1.00 90.00 182 ALA A C 1
ATOM 1531 O O . ALA A 1 182 ? -3.139 11.901 -5.576 1.00 90.00 182 ALA A O 1
ATOM 1532 N N . ASP A 1 183 ? -4.763 10.791 -4.496 1.00 90.44 183 ASP A N 1
ATOM 1533 C CA . ASP A 1 183 ? -3.959 10.546 -3.290 1.00 90.44 183 ASP A CA 1
ATOM 1534 C C . ASP A 1 183 ? -2.879 9.487 -3.549 1.00 90.44 183 ASP A C 1
ATOM 1536 O O . ASP A 1 183 ? -1.877 9.402 -2.837 1.00 90.44 183 ASP A O 1
ATOM 1540 N N . HIS A 1 184 ? -3.105 8.648 -4.564 1.00 91.50 184 HIS A N 1
ATOM 1541 C CA . HIS A 1 184 ? -2.282 7.489 -4.860 1.00 91.50 184 HIS A CA 1
ATOM 1542 C C . HIS A 1 184 ? -2.245 7.198 -6.359 1.00 91.50 184 HIS A C 1
ATOM 1544 O O . HIS A 1 184 ? -3.291 7.171 -7.011 1.00 91.50 184 HIS A O 1
ATOM 1550 N N . VAL A 1 185 ? -1.051 6.951 -6.903 1.00 92.38 185 VAL A N 1
ATOM 1551 C CA . VAL A 1 185 ? -0.846 6.696 -8.336 1.00 92.38 185 VAL A CA 1
ATOM 1552 C C . VAL A 1 185 ? 0.091 5.511 -8.542 1.00 92.38 185 VAL A C 1
ATOM 1554 O O . VAL A 1 185 ? 1.240 5.532 -8.090 1.00 92.38 185 VAL A O 1
ATOM 1557 N N . HIS A 1 186 ? -0.371 4.518 -9.301 1.00 94.31 186 HIS A N 1
ATOM 1558 C CA . HIS A 1 186 ? 0.463 3.450 -9.847 1.00 94.31 186 HIS A CA 1
ATOM 1559 C C . HIS A 1 186 ? 0.975 3.839 -11.235 1.00 94.31 186 HIS A C 1
ATOM 1561 O O . HIS A 1 186 ? 0.193 4.191 -12.114 1.00 94.31 186 HIS A O 1
ATOM 1567 N N . CYS A 1 187 ? 2.286 3.746 -11.447 1.00 97.19 187 CYS A N 1
ATOM 1568 C CA . CYS A 1 187 ? 2.911 3.748 -12.769 1.00 97.19 187 CYS A CA 1
ATOM 1569 C C . CYS A 1 187 ? 3.069 2.300 -13.235 1.00 97.19 187 CYS A C 1
ATOM 1571 O O . CYS A 1 187 ? 3.861 1.553 -12.657 1.00 97.19 187 CYS A O 1
ATOM 1573 N N . ASN A 1 188 ? 2.307 1.890 -14.248 1.00 97.75 188 ASN A N 1
ATOM 1574 C CA . ASN A 1 188 ? 2.256 0.499 -14.681 1.00 97.75 188 ASN A CA 1
ATOM 1575 C C . ASN A 1 188 ? 3.251 0.243 -15.814 1.00 97.75 188 ASN A C 1
ATOM 1577 O O . ASN A 1 188 ? 3.215 0.894 -16.864 1.00 97.75 188 ASN A O 1
ATOM 1581 N N . VAL A 1 189 ? 4.115 -0.753 -15.626 1.00 98.56 189 VAL A N 1
ATOM 1582 C CA . VAL A 1 189 ? 5.124 -1.156 -16.612 1.00 98.56 189 VAL A CA 1
ATOM 1583 C C . VAL A 1 189 ? 5.089 -2.652 -16.897 1.00 98.56 189 VAL A C 1
ATOM 1585 O O . VAL A 1 189 ? 4.618 -3.457 -16.102 1.00 98.56 189 VAL A O 1
ATOM 1588 N N . GLU A 1 190 ? 5.629 -3.042 -18.039 1.00 98.69 190 GLU A N 1
ATOM 1589 C CA . GLU A 1 190 ? 5.979 -4.428 -18.337 1.00 98.69 190 GLU A CA 1
ATOM 1590 C C . GLU A 1 190 ? 7.501 -4.554 -18.346 1.00 98.69 190 GLU A C 1
ATOM 1592 O O . GLU A 1 190 ? 8.166 -3.696 -18.931 1.00 98.69 190 GLU A O 1
ATOM 1597 N N . ILE A 1 191 ? 8.038 -5.594 -17.704 1.00 98.75 191 ILE A N 1
ATOM 1598 C CA . ILE A 1 191 ? 9.484 -5.849 -17.601 1.00 98.75 191 ILE A CA 1
ATOM 1599 C C . ILE A 1 191 ? 9.811 -7.324 -17.859 1.00 98.75 191 ILE A C 1
ATOM 1601 O O . ILE A 1 191 ? 8.995 -8.199 -17.567 1.00 98.75 191 ILE A O 1
ATOM 1605 N N . ASN A 1 192 ? 11.024 -7.622 -18.332 1.00 98.56 192 ASN A N 1
ATOM 1606 C CA . ASN A 1 192 ? 11.529 -9.001 -18.435 1.00 98.56 192 ASN A CA 1
ATOM 1607 C C . ASN A 1 192 ? 12.633 -9.349 -17.429 1.00 98.56 192 ASN A C 1
ATOM 1609 O O . ASN A 1 192 ? 13.137 -10.470 -17.461 1.00 98.56 192 ASN A O 1
ATOM 1613 N N . PHE A 1 193 ? 13.021 -8.425 -16.556 1.00 98.69 193 PHE A N 1
ATOM 1614 C CA . PHE A 1 193 ? 14.152 -8.566 -15.639 1.00 98.69 193 PHE A CA 1
ATOM 1615 C C . PHE A 1 193 ? 13.719 -8.476 -14.168 1.00 98.69 193 PHE A C 1
ATOM 1617 O O . PHE A 1 193 ? 12.587 -8.106 -13.862 1.00 98.69 193 PHE A O 1
ATOM 1624 N N . ASP A 1 194 ? 14.630 -8.814 -13.250 1.00 98.31 194 ASP A N 1
ATOM 1625 C CA . ASP A 1 194 ? 14.357 -8.847 -11.809 1.00 98.31 194 ASP A CA 1
ATOM 1626 C C . ASP A 1 194 ? 13.929 -7.461 -11.262 1.00 98.31 194 ASP A C 1
ATOM 1628 O O . ASP A 1 194 ? 14.620 -6.460 -11.494 1.00 98.31 194 ASP A O 1
ATOM 1632 N N . PRO A 1 195 ? 12.828 -7.357 -10.492 1.00 98.12 195 PRO A N 1
ATOM 1633 C CA . PRO A 1 195 ? 12.323 -6.077 -9.983 1.00 98.12 195 PRO A CA 1
ATOM 1634 C C . PRO A 1 195 ? 13.289 -5.353 -9.026 1.00 98.12 195 PRO A C 1
ATOM 1636 O O . PRO A 1 195 ? 13.148 -4.150 -8.804 1.00 98.12 195 PRO A O 1
ATOM 1639 N N . GLY A 1 196 ? 14.306 -6.027 -8.486 1.00 98.19 196 GLY A N 1
ATOM 1640 C CA . GLY A 1 196 ? 15.412 -5.394 -7.772 1.00 98.19 196 GLY A CA 1
ATOM 1641 C C . GLY A 1 196 ? 16.225 -4.443 -8.658 1.00 98.19 196 GLY A C 1
ATOM 1642 O O . GLY A 1 196 ? 16.642 -3.381 -8.194 1.00 98.19 196 GLY A O 1
ATOM 1643 N N . ILE A 1 197 ? 16.377 -4.758 -9.948 1.00 98.50 197 ILE A N 1
ATOM 1644 C CA . ILE A 1 197 ? 17.010 -3.864 -10.928 1.00 98.50 197 ILE A CA 1
ATOM 1645 C C . ILE A 1 197 ? 16.093 -2.667 -11.198 1.00 98.50 197 ILE A C 1
ATOM 1647 O O . ILE A 1 197 ? 16.558 -1.527 -11.199 1.00 98.50 197 ILE A O 1
ATOM 1651 N N . LEU A 1 198 ? 14.779 -2.897 -11.335 1.00 98.62 198 LEU A N 1
ATOM 1652 C CA . LEU A 1 198 ? 13.796 -1.821 -11.518 1.00 98.62 198 LEU A CA 1
ATOM 1653 C C . LEU A 1 198 ? 13.866 -0.833 -10.350 1.00 98.62 198 LEU A C 1
ATOM 1655 O O . LEU A 1 198 ? 13.953 0.372 -10.574 1.00 98.62 198 LEU A O 1
ATOM 1659 N N . LYS A 1 199 ? 13.910 -1.348 -9.115 1.00 98.38 199 LYS A N 1
ATOM 1660 C CA . LYS A 1 199 ? 14.107 -0.556 -7.896 1.00 98.38 199 LYS A CA 1
ATOM 1661 C C . LYS A 1 199 ? 15.353 0.326 -7.989 1.00 98.38 199 LYS A C 1
ATOM 1663 O O . LYS A 1 199 ? 15.249 1.519 -7.729 1.00 98.38 199 LYS A O 1
ATOM 1668 N N . MET A 1 200 ? 16.511 -0.230 -8.351 1.00 98.38 200 MET A N 1
ATOM 1669 C CA . MET A 1 200 ? 17.765 0.534 -8.417 1.00 98.38 200 MET A CA 1
ATOM 1670 C C . MET A 1 200 ? 17.677 1.721 -9.383 1.00 98.38 200 MET A C 1
ATOM 1672 O O . MET A 1 200 ? 18.045 2.838 -9.022 1.00 98.38 200 MET A O 1
ATOM 1676 N N . TYR A 1 201 ? 17.175 1.489 -10.597 1.00 98.62 201 TYR A N 1
ATOM 1677 C CA . TYR A 1 201 ? 17.068 2.537 -11.612 1.00 98.62 201 TYR A CA 1
ATOM 1678 C C . TYR A 1 201 ? 15.962 3.552 -11.305 1.00 98.62 201 TYR A C 1
ATOM 1680 O O . TYR A 1 201 ? 16.160 4.744 -11.532 1.00 98.62 201 TYR A O 1
ATOM 1688 N N . ALA A 1 202 ? 14.837 3.103 -10.743 1.00 98.25 202 ALA A N 1
ATOM 1689 C CA . ALA A 1 202 ? 13.752 3.983 -10.328 1.00 98.25 202 ALA A CA 1
ATOM 1690 C C . ALA A 1 202 ? 14.175 4.924 -9.196 1.00 98.25 202 ALA A C 1
ATOM 1692 O O . ALA A 1 202 ? 13.909 6.117 -9.286 1.00 98.25 202 ALA A O 1
ATOM 1693 N N . VAL A 1 203 ? 14.870 4.418 -8.166 1.00 98.00 203 VAL A N 1
ATOM 1694 C CA . VAL A 1 203 ? 15.392 5.260 -7.074 1.00 98.00 203 VAL A CA 1
ATOM 1695 C C . VAL A 1 203 ? 16.320 6.333 -7.632 1.00 98.00 203 VAL A C 1
ATOM 1697 O O . VAL A 1 203 ? 16.095 7.509 -7.373 1.00 98.00 203 VAL A O 1
ATOM 1700 N N . ALA A 1 204 ? 17.293 5.953 -8.466 1.00 98.06 204 ALA A N 1
ATOM 1701 C CA . ALA A 1 204 ? 1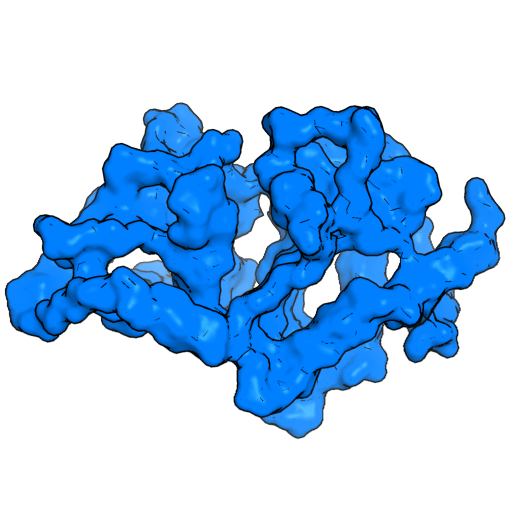8.220 6.915 -9.059 1.00 98.06 204 ALA A CA 1
ATOM 1702 C C . ALA A 1 204 ? 17.499 7.991 -9.895 1.00 98.06 204 ALA A C 1
ATOM 1704 O O . ALA A 1 204 ? 17.850 9.165 -9.821 1.00 98.06 204 ALA A O 1
ATOM 1705 N N . ALA A 1 205 ? 16.477 7.608 -10.668 1.00 97.94 205 ALA A N 1
ATOM 1706 C CA . ALA A 1 205 ? 15.700 8.543 -11.478 1.00 97.94 205 ALA A CA 1
ATOM 1707 C C . ALA A 1 205 ? 14.828 9.491 -10.636 1.00 97.94 205 ALA A C 1
ATOM 1709 O O . ALA A 1 205 ? 14.703 10.667 -10.971 1.00 97.94 205 ALA A O 1
ATOM 1710 N N . LEU A 1 206 ? 14.228 8.993 -9.550 1.00 96.06 206 LEU A N 1
ATOM 1711 C CA . LEU A 1 206 ? 13.437 9.800 -8.616 1.00 96.06 206 LEU A CA 1
ATOM 1712 C C . LEU A 1 206 ? 14.328 10.794 -7.849 1.00 96.06 206 LEU A C 1
ATOM 1714 O O . LEU A 1 206 ? 13.972 11.963 -7.711 1.00 96.06 206 LEU A O 1
ATOM 1718 N N . GLU A 1 207 ? 15.516 10.366 -7.423 1.00 95.62 207 GLU A N 1
ATOM 1719 C CA . GLU A 1 207 ? 16.500 11.239 -6.773 1.00 95.62 207 GLU A CA 1
ATOM 1720 C C . GLU A 1 207 ? 17.037 12.324 -7.720 1.00 95.62 207 GLU A C 1
ATOM 1722 O O . GLU A 1 207 ? 17.217 13.467 -7.298 1.00 95.62 207 GLU A O 1
ATOM 1727 N N . GLU A 1 208 ? 17.231 12.017 -9.011 1.00 96.44 208 GLU A N 1
ATOM 1728 C CA . GLU A 1 208 ? 17.658 12.994 -10.030 1.00 96.44 208 GLU A CA 1
ATOM 1729 C C . GLU A 1 208 ? 16.649 14.145 -10.198 1.00 96.44 208 GLU A C 1
ATOM 1731 O O . GLU A 1 208 ? 17.049 15.279 -10.468 1.00 96.44 208 GLU A O 1
ATOM 1736 N N . VAL A 1 209 ? 15.354 13.885 -9.983 1.00 94.44 209 VAL A N 1
ATOM 1737 C CA . VAL A 1 209 ? 14.294 14.911 -10.023 1.00 94.44 209 VAL A CA 1
ATOM 1738 C C . VAL A 1 209 ? 13.993 15.532 -8.654 1.00 94.44 209 VAL A C 1
ATOM 1740 O O . VAL A 1 209 ? 13.055 16.313 -8.524 1.00 94.44 209 VAL A O 1
ATOM 1743 N N . GLY A 1 210 ? 14.810 15.233 -7.639 1.00 93.19 210 GLY A N 1
ATOM 1744 C CA . GLY A 1 210 ? 14.755 15.867 -6.322 1.00 93.19 210 GLY A CA 1
ATOM 1745 C C . GLY A 1 210 ? 13.891 15.154 -5.280 1.00 93.19 210 GLY A C 1
ATOM 1746 O O . GLY A 1 210 ? 13.728 15.687 -4.182 1.00 93.19 210 GLY A O 1
ATOM 1747 N N . LEU A 1 211 ? 13.365 13.958 -5.570 1.00 93.06 211 LEU A N 1
ATOM 1748 C CA . LEU A 1 211 ? 12.625 13.166 -4.587 1.00 93.06 211 LEU A CA 1
ATOM 1749 C C . LEU A 1 211 ? 13.588 12.368 -3.710 1.00 93.06 211 LEU A C 1
ATOM 1751 O O . LEU A 1 211 ? 14.407 11.594 -4.197 1.00 93.06 211 LEU A O 1
ATOM 1755 N N . LYS A 1 212 ? 13.458 12.512 -2.392 1.00 94.25 212 LYS A N 1
ATOM 1756 C CA . LYS A 1 212 ? 14.225 11.712 -1.433 1.00 94.25 212 LYS A CA 1
ATOM 1757 C C . LYS A 1 212 ? 13.456 10.440 -1.083 1.00 94.25 212 LYS A C 1
ATOM 1759 O O . LYS A 1 212 ? 12.348 10.535 -0.561 1.00 94.25 212 LYS A O 1
ATOM 1764 N N . ILE A 1 213 ? 14.050 9.272 -1.322 1.00 94.75 213 ILE A N 1
ATOM 1765 C CA . ILE A 1 213 ? 13.444 7.966 -1.023 1.00 94.75 213 ILE A CA 1
ATOM 1766 C C . ILE A 1 213 ? 14.033 7.409 0.278 1.00 94.75 213 ILE A C 1
ATOM 1768 O O . ILE A 1 213 ? 15.238 7.192 0.361 1.00 94.75 213 ILE A O 1
ATOM 1772 N N . ASP A 1 214 ? 13.196 7.154 1.285 1.00 93.06 214 ASP A N 1
ATOM 1773 C CA . ASP A 1 214 ? 13.634 6.529 2.543 1.00 93.06 214 ASP A CA 1
ATOM 1774 C C . ASP A 1 214 ? 13.680 5.004 2.421 1.00 93.06 214 ASP A C 1
ATOM 1776 O O . ASP A 1 214 ? 14.607 4.350 2.905 1.00 93.06 214 ASP A O 1
ATOM 1780 N N . TRP A 1 215 ? 12.680 4.418 1.756 1.00 94.19 215 TRP A N 1
ATOM 1781 C CA . TRP A 1 215 ? 12.568 2.971 1.623 1.00 94.19 215 TRP A CA 1
ATOM 1782 C C . TRP A 1 215 ? 11.792 2.564 0.367 1.00 94.19 215 TRP A C 1
ATOM 1784 O O . TRP A 1 215 ? 10.923 3.291 -0.110 1.00 94.19 215 TRP A O 1
ATOM 1794 N N . VAL A 1 216 ? 12.086 1.367 -0.154 1.00 96.69 216 VAL A N 1
ATOM 1795 C CA . VAL A 1 216 ? 11.317 0.751 -1.247 1.00 96.69 216 VAL A CA 1
ATOM 1796 C C . VAL A 1 216 ? 10.890 -0.654 -0.854 1.00 96.69 216 VAL A C 1
ATOM 1798 O O . VAL A 1 216 ? 11.749 -1.504 -0.586 1.00 96.69 216 VAL A O 1
ATOM 1801 N N . ILE A 1 217 ? 9.580 -0.887 -0.858 1.00 96.75 217 ILE A N 1
ATOM 1802 C CA . ILE A 1 217 ? 8.937 -2.122 -0.408 1.00 96.75 217 ILE A CA 1
ATOM 1803 C C . ILE A 1 217 ? 8.526 -2.951 -1.626 1.00 96.75 217 ILE A C 1
ATOM 1805 O O . ILE A 1 217 ? 7.690 -2.495 -2.412 1.00 96.75 217 ILE A O 1
ATOM 1809 N N . PRO A 1 218 ? 9.089 -4.157 -1.809 1.00 96.75 218 PRO A N 1
ATOM 1810 C CA . PRO A 1 218 ? 8.588 -5.092 -2.799 1.00 96.75 218 PRO A CA 1
ATOM 1811 C C . PRO A 1 218 ? 7.300 -5.739 -2.296 1.00 96.75 218 PRO A C 1
ATOM 1813 O O . PRO A 1 218 ? 7.233 -6.211 -1.162 1.00 96.75 218 PRO A O 1
ATOM 1816 N N . ASN A 1 219 ? 6.288 -5.782 -3.151 1.00 95.81 219 ASN A N 1
ATOM 1817 C CA . ASN A 1 219 ? 5.029 -6.431 -2.844 1.00 95.81 219 ASN A CA 1
ATOM 1818 C C . ASN A 1 219 ? 4.347 -6.971 -4.113 1.00 95.81 219 ASN A C 1
ATOM 1820 O O . ASN A 1 219 ? 4.817 -6.765 -5.235 1.00 95.81 219 ASN A O 1
ATOM 1824 N N . VAL A 1 220 ? 3.211 -7.633 -3.935 1.00 94.62 220 VAL A N 1
ATOM 1825 C CA . VAL A 1 220 ? 2.223 -7.873 -4.977 1.00 94.62 220 VAL A CA 1
ATOM 1826 C C . VAL A 1 220 ? 0.865 -7.322 -4.562 1.00 94.62 220 VAL A C 1
ATOM 1828 O O . VAL A 1 220 ? 0.538 -7.241 -3.384 1.00 94.62 220 VAL A O 1
ATOM 1831 N N . PHE A 1 221 ? 0.033 -6.990 -5.535 1.00 88.44 221 PHE A N 1
ATOM 1832 C CA . PHE A 1 221 ? -1.386 -6.734 -5.306 1.00 88.44 221 PHE A CA 1
ATOM 1833 C C . PHE A 1 221 ? -2.196 -7.590 -6.262 1.00 88.44 221 PHE A C 1
ATOM 1835 O O . PHE A 1 221 ? -1.722 -8.001 -7.327 1.00 88.44 221 PHE A O 1
ATOM 1842 N N . ARG A 1 222 ? -3.407 -7.932 -5.842 1.00 84.88 222 ARG A N 1
ATOM 1843 C CA . ARG A 1 222 ? -4.266 -8.811 -6.613 1.00 84.88 222 ARG A CA 1
ATOM 1844 C C . ARG A 1 222 ? -5.097 -7.993 -7.594 1.00 84.88 222 ARG A C 1
ATOM 1846 O O . ARG A 1 222 ? -5.702 -6.992 -7.234 1.00 84.88 222 ARG A O 1
ATOM 1853 N N . VAL A 1 223 ? -5.145 -8.463 -8.831 1.00 83.31 223 VAL A N 1
ATOM 1854 C CA . VAL A 1 223 ? -6.034 -7.974 -9.887 1.00 83.31 223 VAL A CA 1
ATOM 1855 C C . VAL A 1 223 ? -6.861 -9.151 -10.422 1.00 83.31 223 VAL A C 1
ATOM 1857 O O . VAL A 1 223 ? -6.536 -10.309 -10.132 1.00 83.31 223 VAL A O 1
ATOM 1860 N N . PRO A 1 224 ? -7.919 -8.932 -11.228 1.00 79.38 224 PRO A N 1
ATOM 1861 C CA . PRO A 1 224 ? -8.755 -10.030 -11.726 1.00 79.38 224 PRO A CA 1
ATOM 1862 C C . PRO A 1 224 ? -7.971 -11.158 -12.417 1.00 79.38 224 PRO A C 1
ATOM 1864 O O . PRO A 1 224 ? -8.311 -12.329 -12.272 1.00 79.38 224 PRO A O 1
ATOM 1867 N N . SER A 1 225 ? -6.884 -10.816 -13.113 1.00 82.00 225 SER A N 1
ATOM 1868 C CA . SER A 1 225 ? -5.996 -11.764 -13.805 1.00 82.00 225 SER A CA 1
ATOM 1869 C C . SER A 1 225 ? -4.863 -12.359 -12.948 1.00 82.00 225 SER A C 1
ATOM 1871 O O . SER A 1 225 ? -3.893 -12.868 -13.504 1.00 82.00 225 SER A O 1
ATOM 1873 N N . GLY A 1 226 ? -4.941 -12.265 -11.619 1.00 87.12 226 GLY A N 1
ATOM 1874 C CA . GLY A 1 226 ? -3.934 -12.788 -10.689 1.00 87.12 226 GLY A CA 1
ATOM 1875 C C . GLY A 1 226 ? -3.122 -11.691 -10.004 1.00 87.12 226 GLY A C 1
ATOM 1876 O O . GLY A 1 226 ? -3.562 -10.551 -9.913 1.00 87.12 226 GLY A O 1
ATOM 1877 N N . TYR A 1 227 ? -1.942 -12.027 -9.488 1.00 92.38 227 TYR A N 1
ATOM 1878 C CA . TYR A 1 227 ? -1.068 -11.037 -8.859 1.00 92.38 227 TYR A CA 1
ATOM 1879 C C . TYR A 1 227 ? -0.341 -10.174 -9.899 1.00 92.38 227 TYR A C 1
ATOM 1881 O O . TYR A 1 227 ? -0.030 -10.618 -11.009 1.00 92.38 227 TYR A O 1
ATOM 1889 N N . ARG A 1 228 ? -0.080 -8.925 -9.520 1.00 94.75 228 ARG A N 1
ATOM 1890 C CA . ARG A 1 228 ? 0.866 -8.025 -10.181 1.00 94.75 228 ARG A CA 1
ATOM 1891 C C . ARG A 1 228 ? 1.926 -7.611 -9.192 1.00 94.75 228 ARG A C 1
ATOM 1893 O O . ARG A 1 228 ? 1.633 -7.413 -8.014 1.00 94.75 228 ARG A O 1
ATOM 1900 N N . GLY A 1 229 ? 3.156 -7.513 -9.678 1.00 97.19 229 GLY A N 1
ATOM 1901 C CA . GLY A 1 229 ? 4.254 -7.053 -8.855 1.00 97.19 229 GLY A CA 1
ATOM 1902 C C . GLY A 1 229 ? 4.167 -5.552 -8.626 1.00 97.19 229 GLY A C 1
ATOM 1903 O O . GLY A 1 229 ? 3.571 -4.816 -9.410 1.00 97.19 229 GLY A O 1
ATOM 1904 N N . LYS A 1 230 ? 4.734 -5.098 -7.514 1.00 96.81 230 LYS A N 1
ATOM 1905 C CA . LYS A 1 230 ? 4.648 -3.712 -7.070 1.00 96.81 230 LYS A CA 1
ATOM 1906 C C . LYS A 1 230 ? 5.896 -3.331 -6.294 1.00 96.81 230 LYS A C 1
ATOM 1908 O O . LYS A 1 230 ? 6.402 -4.113 -5.491 1.00 96.81 230 LYS A O 1
ATOM 1913 N N . LEU A 1 231 ? 6.376 -2.120 -6.527 1.00 98.00 231 LEU A N 1
ATOM 1914 C CA . LEU A 1 231 ? 7.383 -1.457 -5.714 1.00 98.00 231 LEU A CA 1
ATOM 1915 C C . LEU A 1 231 ? 6.746 -0.200 -5.134 1.00 98.00 231 LEU A C 1
ATOM 1917 O O . LEU A 1 231 ? 6.369 0.692 -5.891 1.00 98.00 231 LEU A O 1
ATOM 1921 N N . ILE A 1 232 ? 6.618 -0.156 -3.810 1.00 96.50 232 ILE A N 1
ATOM 1922 C CA . ILE A 1 232 ? 6.127 1.011 -3.075 1.00 96.50 232 ILE A CA 1
ATOM 1923 C C . ILE A 1 232 ? 7.336 1.851 -2.671 1.00 96.50 232 ILE A C 1
ATOM 1925 O O . ILE A 1 232 ? 8.216 1.359 -1.964 1.00 96.50 232 ILE A O 1
ATOM 1929 N N . PHE A 1 233 ? 7.385 3.102 -3.108 1.00 96.31 233 PHE A N 1
ATOM 1930 C CA . PHE A 1 233 ? 8.432 4.070 -2.805 1.00 96.31 233 PHE A CA 1
ATOM 1931 C C . PHE A 1 233 ? 7.942 4.999 -1.697 1.00 96.31 233 PHE A C 1
ATOM 1933 O O . PHE A 1 233 ? 7.001 5.771 -1.880 1.00 96.31 233 PHE A O 1
ATOM 1940 N N . LEU A 1 234 ? 8.586 4.913 -0.536 1.00 94.50 234 LEU A N 1
ATOM 1941 C CA . LEU A 1 234 ? 8.325 5.775 0.607 1.00 94.50 234 LEU A CA 1
ATOM 1942 C C . LEU A 1 234 ? 9.204 7.026 0.492 1.00 94.50 234 LEU A C 1
ATOM 1944 O O . LEU A 1 234 ? 10.418 6.957 0.689 1.00 94.50 234 LEU A O 1
ATOM 1948 N N . CYS A 1 235 ? 8.600 8.160 0.141 1.00 92.56 235 CYS A N 1
ATOM 1949 C CA . CYS A 1 235 ? 9.291 9.438 -0.022 1.00 92.56 235 CYS A CA 1
ATOM 1950 C C . CYS A 1 235 ? 9.406 10.197 1.307 1.00 92.56 235 CYS A C 1
ATOM 1952 O O . CYS A 1 235 ? 8.419 10.375 2.019 1.00 92.56 235 CYS A O 1
ATOM 1954 N N . ALA A 1 236 ? 10.599 10.694 1.621 1.00 90.12 236 ALA A N 1
ATOM 1955 C CA . ALA A 1 236 ? 10.864 11.475 2.827 1.00 90.12 236 ALA A CA 1
ATOM 1956 C C . ALA A 1 236 ? 10.306 12.903 2.729 1.00 90.12 236 ALA A C 1
ATOM 1958 O O . ALA A 1 236 ? 9.852 13.484 3.715 1.00 90.12 236 ALA A O 1
ATOM 1959 N N . HIS A 1 237 ? 10.402 13.506 1.537 1.00 82.44 237 HIS A N 1
ATOM 1960 C CA . HIS A 1 237 ? 9.957 14.872 1.282 1.00 82.44 237 HIS A CA 1
ATOM 1961 C C . HIS A 1 237 ? 9.545 15.075 -0.193 1.00 82.44 237 HIS A C 1
ATOM 1963 O O . HIS A 1 237 ? 10.393 14.874 -1.067 1.00 82.44 237 HIS A O 1
ATOM 1969 N N . PRO A 1 238 ? 8.293 15.502 -0.467 1.00 84.06 238 PRO A N 1
ATOM 1970 C CA . PRO A 1 238 ? 7.173 15.492 0.482 1.00 84.06 238 PRO A CA 1
ATOM 1971 C C . PRO A 1 238 ? 6.936 14.075 1.038 1.00 84.06 238 PRO A C 1
ATOM 1973 O O . PRO A 1 238 ? 7.279 13.086 0.391 1.00 84.06 238 PRO A O 1
ATOM 1976 N N . GLU A 1 239 ? 6.392 13.967 2.257 1.00 89.12 239 GLU A N 1
ATOM 1977 C CA . GLU A 1 239 ? 6.032 12.659 2.818 1.00 89.12 239 GLU A CA 1
ATOM 1978 C C . GLU A 1 239 ? 4.857 12.072 2.025 1.00 89.12 239 GLU A C 1
ATOM 1980 O O . GLU A 1 239 ? 3.701 12.447 2.243 1.00 89.12 239 GLU A O 1
ATOM 1985 N N . TRP A 1 240 ? 5.173 11.165 1.101 1.00 87.12 240 TRP A N 1
ATOM 1986 C CA . TRP A 1 240 ? 4.212 10.499 0.222 1.00 87.12 240 TRP A CA 1
ATOM 1987 C C . TRP A 1 240 ? 4.642 9.054 -0.068 1.00 87.12 240 TRP A C 1
ATOM 1989 O O . TRP A 1 240 ? 5.793 8.660 0.140 1.00 87.12 240 TRP A O 1
ATOM 1999 N N . GLN A 1 241 ? 3.689 8.253 -0.518 1.00 90.94 241 GLN A N 1
ATOM 2000 C CA . GLN A 1 241 ? 3.849 6.928 -1.105 1.00 90.94 241 GLN A CA 1
ATOM 2001 C C . GLN A 1 241 ? 3.578 6.940 -2.626 1.00 90.94 241 GLN A C 1
ATOM 2003 O O . GLN A 1 241 ? 2.486 7.298 -3.061 1.00 90.94 241 GLN A O 1
ATOM 2008 N N . HIS A 1 242 ? 4.532 6.497 -3.442 1.00 91.12 242 HIS A N 1
ATOM 2009 C CA . HIS A 1 242 ? 4.333 6.340 -4.890 1.00 91.12 242 HIS A CA 1
ATOM 2010 C C . HIS A 1 242 ? 4.678 4.937 -5.334 1.00 91.12 242 HIS A C 1
ATOM 2012 O O . HIS A 1 242 ? 5.589 4.330 -4.781 1.00 91.12 242 HIS A O 1
ATOM 2018 N N . ASP A 1 243 ? 4.010 4.441 -6.371 1.00 95.06 243 ASP A N 1
ATOM 2019 C CA . ASP A 1 243 ? 4.150 3.043 -6.737 1.00 95.06 243 ASP A CA 1
ATOM 2020 C C . ASP A 1 243 ? 4.503 2.854 -8.206 1.00 95.06 243 ASP A C 1
ATOM 2022 O O . ASP A 1 243 ? 3.900 3.457 -9.094 1.00 95.06 243 ASP A O 1
ATOM 2026 N N . ILE A 1 244 ? 5.416 1.920 -8.461 1.00 97.75 244 ILE A N 1
ATOM 2027 C CA . ILE A 1 244 ? 5.560 1.307 -9.781 1.00 97.75 244 ILE A CA 1
ATOM 2028 C C . ILE A 1 244 ? 4.998 -0.104 -9.682 1.00 97.75 244 ILE A C 1
ATOM 2030 O O . ILE A 1 244 ? 5.535 -0.947 -8.958 1.00 97.75 244 ILE A O 1
ATOM 2034 N N . ALA A 1 245 ? 3.916 -0.363 -10.404 1.00 97.50 245 ALA A N 1
ATOM 2035 C CA . ALA A 1 245 ? 3.403 -1.709 -10.580 1.00 97.50 245 ALA A CA 1
ATOM 2036 C C . ALA A 1 245 ? 3.975 -2.308 -11.863 1.00 97.50 245 ALA A C 1
ATOM 2038 O O . ALA A 1 245 ? 4.208 -1.604 -12.846 1.00 97.50 245 ALA A O 1
ATOM 2039 N N . TRP A 1 246 ? 4.197 -3.617 -11.868 1.00 98.06 246 TRP A N 1
ATOM 2040 C CA . TRP A 1 246 ? 4.791 -4.298 -13.006 1.00 98.06 246 TRP A CA 1
ATOM 2041 C C . TRP A 1 246 ? 4.135 -5.644 -13.315 1.00 98.06 246 TRP A C 1
ATOM 2043 O O . TRP A 1 246 ? 3.620 -6.343 -12.435 1.00 98.06 246 TRP A O 1
ATOM 2053 N N . ASP A 1 247 ? 4.183 -6.001 -14.595 1.00 97.69 247 ASP A N 1
ATOM 2054 C CA . ASP A 1 247 ? 3.852 -7.328 -15.112 1.00 97.69 247 ASP A CA 1
ATOM 2055 C C . ASP A 1 247 ? 5.052 -7.908 -15.870 1.00 97.69 247 ASP A C 1
ATOM 2057 O O . ASP A 1 247 ? 5.854 -7.164 -16.443 1.00 97.69 247 ASP A O 1
ATOM 2061 N N . TYR A 1 248 ? 5.192 -9.232 -15.860 1.00 97.94 248 TYR A N 1
ATOM 2062 C CA . TYR A 1 248 ? 6.282 -9.891 -16.574 1.00 97.94 248 TYR A CA 1
ATOM 2063 C C . TYR A 1 248 ? 5.934 -10.046 -18.055 1.00 97.94 248 TYR A C 1
ATOM 2065 O O . TYR A 1 248 ? 4.884 -10.585 -18.407 1.00 97.94 248 TYR A O 1
ATOM 2073 N N . ASN A 1 249 ? 6.843 -9.620 -18.927 1.00 98.12 249 ASN A N 1
ATOM 2074 C CA . ASN A 1 249 ? 6.736 -9.824 -20.364 1.00 98.12 249 ASN A CA 1
ATOM 2075 C C . ASN A 1 249 ? 8.122 -10.158 -20.932 1.00 98.12 249 ASN A C 1
ATOM 2077 O O . ASN A 1 249 ? 8.963 -9.267 -20.955 1.00 98.12 249 ASN A O 1
ATOM 2081 N N . PRO A 1 250 ? 8.372 -11.388 -21.419 1.00 98.12 250 PRO A N 1
ATOM 2082 C CA . PRO A 1 250 ? 9.706 -11.819 -21.845 1.00 98.12 250 PRO A CA 1
ATOM 2083 C C . PRO A 1 250 ? 10.258 -11.048 -23.055 1.00 98.12 250 PRO A C 1
ATOM 2085 O O . PRO A 1 250 ? 11.473 -11.043 -23.258 1.00 98.12 250 PRO A O 1
ATOM 2088 N N . ASP A 1 251 ? 9.392 -10.398 -23.836 1.00 98.31 251 ASP A N 1
ATOM 2089 C CA . ASP A 1 251 ? 9.733 -9.802 -25.131 1.00 98.31 251 ASP A CA 1
ATOM 2090 C C . ASP A 1 251 ? 10.204 -8.342 -25.034 1.00 98.31 251 ASP A C 1
ATOM 2092 O O . ASP A 1 251 ? 10.557 -7.738 -26.048 1.00 98.31 251 ASP A O 1
ATOM 2096 N N . VAL A 1 252 ? 10.185 -7.745 -23.838 1.00 98.00 252 VAL A N 1
ATOM 2097 C CA . VAL A 1 252 ? 10.500 -6.323 -23.634 1.00 98.00 252 VAL A CA 1
ATOM 2098 C C . VAL A 1 252 ? 11.361 -6.126 -22.398 1.00 98.00 252 VAL A C 1
ATOM 2100 O O . VAL A 1 252 ? 11.077 -6.696 -21.351 1.00 98.00 252 VAL A O 1
ATOM 2103 N N . VAL A 1 253 ? 12.395 -5.286 -22.494 1.00 98.69 253 VAL A N 1
ATOM 2104 C CA . VAL A 1 253 ? 13.209 -4.925 -21.324 1.00 98.69 253 VAL A CA 1
ATOM 2105 C C . VAL A 1 253 ? 12.347 -4.148 -20.339 1.00 98.69 253 VAL A C 1
ATOM 2107 O O . VAL A 1 253 ? 12.093 -4.615 -19.233 1.00 98.69 253 VAL A O 1
ATOM 2110 N N . ILE A 1 254 ? 11.845 -2.989 -20.765 1.00 98.81 254 ILE A N 1
ATOM 2111 C CA . ILE A 1 254 ? 10.870 -2.192 -20.027 1.00 98.81 254 ILE A CA 1
ATOM 2112 C C . ILE A 1 254 ? 10.007 -1.381 -20.992 1.00 98.81 254 ILE A C 1
ATOM 2114 O O . ILE A 1 254 ? 10.507 -0.797 -21.954 1.00 98.81 254 ILE A O 1
ATOM 2118 N N . ARG A 1 255 ? 8.704 -1.304 -20.726 1.00 98.62 255 ARG A N 1
ATOM 2119 C CA . ARG A 1 255 ? 7.790 -0.386 -21.422 1.00 98.62 255 ARG A CA 1
ATOM 2120 C C . ARG A 1 255 ? 6.594 -0.010 -20.544 1.00 98.62 255 ARG A C 1
ATOM 2122 O O . ARG A 1 255 ? 6.323 -0.728 -19.582 1.00 98.62 255 ARG A O 1
ATOM 2129 N N . PRO A 1 256 ? 5.848 1.059 -20.878 1.00 98.56 256 PRO A N 1
ATOM 2130 C CA . PRO A 1 256 ? 4.524 1.284 -20.302 1.00 98.56 256 PRO A CA 1
ATOM 2131 C C . PRO A 1 256 ? 3.620 0.064 -20.516 1.00 98.56 256 PRO A C 1
ATOM 2133 O O . PRO A 1 256 ? 3.725 -0.610 -21.545 1.00 98.56 256 PRO A O 1
ATOM 2136 N N . ALA A 1 257 ? 2.743 -0.222 -19.556 1.00 96.88 257 ALA A N 1
ATOM 2137 C CA . ALA A 1 257 ? 1.830 -1.355 -19.653 1.00 96.88 257 ALA A CA 1
ATOM 2138 C C . ALA A 1 257 ? 0.927 -1.267 -20.897 1.00 96.88 257 ALA A C 1
ATOM 2140 O O . ALA A 1 257 ? 0.478 -0.197 -21.291 1.00 96.88 257 ALA A O 1
ATOM 2141 N N . THR A 1 258 ? 0.623 -2.405 -21.518 1.00 95.75 258 THR A N 1
ATOM 2142 C CA . THR A 1 258 ? -0.269 -2.466 -22.696 1.00 95.75 258 THR A CA 1
ATOM 2143 C C . THR A 1 258 ? -1.715 -2.817 -22.347 1.00 95.75 258 THR A C 1
ATOM 2145 O O . THR A 1 258 ? -2.583 -2.896 -23.217 1.00 95.75 258 THR A O 1
ATOM 2148 N N . LYS A 1 259 ? -1.981 -3.024 -21.058 1.00 92.44 259 LYS A N 1
ATOM 2149 C CA . LYS A 1 259 ? -3.279 -3.350 -20.475 1.00 92.44 259 LYS A CA 1
ATOM 2150 C C . LYS A 1 259 ? -3.375 -2.693 -19.103 1.00 92.44 259 LYS A C 1
ATOM 2152 O O . LYS A 1 259 ? -2.363 -2.552 -18.419 1.00 92.44 259 LYS A O 1
ATOM 2157 N N . SER A 1 260 ? -4.590 -2.349 -18.694 1.00 90.44 260 SER A N 1
ATOM 2158 C CA . SER A 1 260 ? -4.835 -1.891 -17.328 1.00 90.44 260 SER A CA 1
ATOM 2159 C C . SER A 1 260 ? -4.555 -3.015 -16.325 1.00 90.44 260 SER A C 1
ATOM 2161 O O . SER A 1 260 ? -4.766 -4.196 -16.631 1.00 90.44 260 SER A O 1
ATOM 2163 N N . PHE A 1 261 ? -4.048 -2.658 -15.143 1.00 90.62 261 PHE A N 1
ATOM 2164 C CA . PHE A 1 261 ? -3.823 -3.615 -14.066 1.00 90.62 261 PHE A CA 1
ATOM 2165 C C . PHE A 1 261 ? -5.039 -3.674 -13.150 1.00 90.62 261 PHE A C 1
ATOM 2167 O O . PHE A 1 261 ? -5.657 -4.736 -13.058 1.00 90.62 261 PHE A O 1
ATOM 2174 N N . VAL A 1 262 ? -5.401 -2.557 -12.511 1.00 82.06 262 VAL A N 1
ATOM 2175 C CA . VAL A 1 262 ? -6.579 -2.482 -11.630 1.00 82.06 262 VAL A CA 1
ATOM 2176 C C . VAL A 1 262 ? -7.821 -2.076 -12.421 1.00 82.06 262 VAL A C 1
ATOM 2178 O O . VAL A 1 262 ? -8.846 -2.755 -12.357 1.00 82.06 262 VAL A O 1
ATOM 2181 N N . GLY A 1 263 ? -7.735 -0.976 -13.172 1.00 71.69 263 GLY A N 1
ATOM 2182 C CA . GLY A 1 263 ? -8.792 -0.503 -14.070 1.00 71.69 263 GLY A CA 1
ATOM 2183 C C . GLY A 1 263 ? -9.997 0.125 -13.382 1.00 71.69 263 GLY A C 1
ATOM 2184 O O . GLY A 1 263 ? -10.999 0.389 -14.044 1.00 71.69 263 GLY A O 1
ATOM 2185 N N . GLN A 1 264 ? -9.921 0.380 -12.072 1.00 78.56 264 GLN A N 1
ATOM 2186 C CA . GLN A 1 264 ? -11.003 1.029 -11.325 1.00 78.56 264 GLN A CA 1
ATOM 2187 C C . GLN A 1 264 ? -11.050 2.541 -11.554 1.00 78.56 264 GLN A C 1
ATOM 2189 O O . GLN A 1 264 ? -12.130 3.112 -11.706 1.00 78.56 264 GLN A O 1
ATOM 2194 N N . ARG A 1 265 ? -9.886 3.192 -11.586 1.00 86.94 265 ARG A N 1
ATOM 2195 C CA . ARG A 1 265 ? -9.732 4.620 -11.862 1.00 86.94 265 ARG A CA 1
ATOM 2196 C C . ARG A 1 265 ? -8.493 4.820 -12.719 1.00 86.94 265 ARG A C 1
ATOM 2198 O O . ARG A 1 265 ? -7.461 4.211 -12.464 1.00 86.94 265 ARG A O 1
ATOM 2205 N N . MET A 1 266 ? -8.612 5.700 -13.701 1.00 89.44 266 MET A N 1
ATOM 2206 C CA . MET A 1 266 ? -7.542 6.077 -14.621 1.00 89.44 266 MET A CA 1
ATOM 2207 C C . MET A 1 266 ? -7.502 7.606 -14.754 1.00 89.44 266 MET A C 1
ATOM 2209 O O . MET A 1 266 ? -8.479 8.270 -14.380 1.00 89.44 266 MET A O 1
ATOM 2213 N N . PRO A 1 267 ? -6.410 8.182 -15.281 1.00 89.25 267 PRO A N 1
ATOM 2214 C CA . PRO A 1 267 ? -6.337 9.612 -15.537 1.00 89.25 267 PRO A CA 1
ATOM 2215 C C . PRO A 1 267 ? -7.452 10.082 -16.484 1.00 89.25 267 PRO A C 1
ATOM 2217 O O . PRO A 1 267 ? -7.967 9.317 -17.300 1.00 89.25 267 PRO A O 1
ATOM 2220 N N . ALA A 1 268 ? -7.796 11.371 -16.418 1.00 89.25 268 ALA A N 1
ATOM 2221 C CA . ALA A 1 268 ? -8.873 11.956 -17.225 1.00 89.25 268 ALA A CA 1
ATOM 2222 C C . ALA A 1 268 ? -8.643 11.856 -18.746 1.00 89.25 268 ALA A C 1
ATOM 2224 O O . ALA A 1 268 ? -9.601 1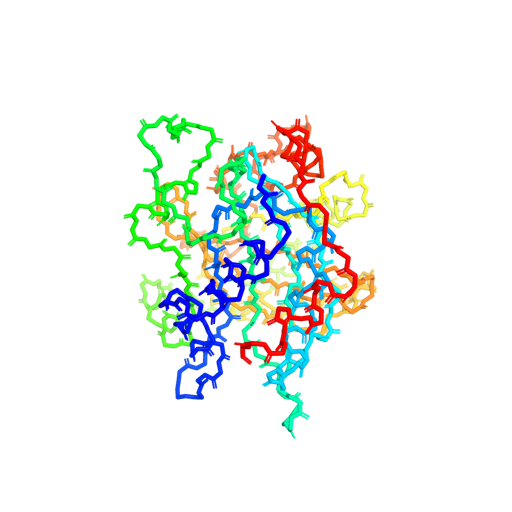1.921 -19.514 1.00 89.25 268 ALA A O 1
ATOM 2225 N N . ASP A 1 269 ? -7.392 11.690 -19.183 1.00 92.38 269 ASP A N 1
ATOM 2226 C CA . ASP A 1 269 ? -7.041 11.477 -20.590 1.00 92.38 269 ASP A CA 1
ATOM 2227 C C . ASP A 1 269 ? -7.168 10.012 -21.051 1.00 92.38 269 ASP A C 1
ATOM 2229 O O . ASP A 1 269 ? -6.918 9.716 -22.218 1.00 92.38 269 ASP A O 1
ATOM 2233 N N . GLY A 1 270 ? -7.604 9.107 -20.167 1.00 92.06 270 GLY A N 1
ATOM 2234 C CA . GLY A 1 270 ? -7.872 7.703 -20.479 1.00 92.06 270 GLY A CA 1
ATOM 2235 C C . GLY A 1 270 ? -6.625 6.827 -20.586 1.00 92.06 270 GLY A C 1
ATOM 2236 O O . GLY A 1 270 ? -6.702 5.726 -21.131 1.00 92.06 270 GLY A O 1
ATOM 2237 N N . ASP A 1 271 ? -5.474 7.301 -20.106 1.00 94.75 271 ASP A N 1
ATOM 2238 C CA . ASP A 1 271 ? -4.220 6.560 -20.200 1.00 94.75 271 ASP A CA 1
ATOM 2239 C C . ASP A 1 271 ? -4.183 5.359 -19.245 1.00 94.75 271 ASP A C 1
ATOM 2241 O O . ASP A 1 271 ? -4.025 5.495 -18.032 1.00 94.75 271 ASP A O 1
ATOM 2245 N N . ILE A 1 272 ? -4.327 4.164 -19.818 1.00 94.19 272 ILE A N 1
ATOM 2246 C CA . ILE A 1 272 ? -4.452 2.890 -19.096 1.00 94.19 272 ILE A CA 1
ATOM 2247 C C . ILE A 1 272 ? -3.169 2.445 -18.387 1.00 94.19 272 ILE A C 1
ATOM 2249 O O . ILE A 1 272 ? -3.178 1.448 -17.662 1.00 94.19 272 ILE A O 1
ATOM 2253 N N . THR A 1 273 ? -2.054 3.132 -18.628 1.00 96.12 273 THR A N 1
ATOM 2254 C CA . THR A 1 273 ? -0.758 2.807 -18.026 1.00 96.12 273 THR A CA 1
ATOM 2255 C C . THR A 1 273 ? -0.612 3.367 -16.611 1.00 96.12 273 THR A C 1
ATOM 2257 O O . THR A 1 273 ? 0.428 3.183 -15.979 1.00 96.12 273 THR A O 1
ATOM 2260 N N . PHE A 1 274 ? -1.665 4.002 -16.091 1.00 95.56 274 PHE A N 1
ATOM 2261 C CA . PHE A 1 274 ? -1.763 4.474 -14.719 1.00 95.56 274 PHE A CA 1
ATOM 2262 C C . PHE A 1 274 ? -3.068 4.003 -14.074 1.00 95.56 274 PHE A C 1
ATOM 2264 O O . PHE A 1 274 ? -4.122 4.033 -14.709 1.00 95.56 274 PHE A O 1
ATOM 2271 N N . ASP A 1 275 ? -3.004 3.634 -12.796 1.00 91.00 275 ASP A N 1
ATOM 2272 C CA . ASP A 1 275 ? -4.176 3.380 -11.950 1.00 91.00 275 ASP A CA 1
ATOM 2273 C C . ASP A 1 275 ? -4.155 4.347 -10.754 1.00 91.00 275 ASP A C 1
ATOM 2275 O O . ASP A 1 275 ? -3.086 4.632 -10.205 1.00 91.00 275 ASP A O 1
ATOM 2279 N N . PHE A 1 276 ? -5.317 4.891 -10.376 1.00 91.31 276 PHE A N 1
ATOM 2280 C CA . PHE A 1 276 ? -5.442 5.916 -9.326 1.00 91.31 276 PHE A CA 1
ATOM 2281 C C . PHE A 1 276 ? -6.266 5.441 -8.127 1.00 91.31 276 PHE A C 1
ATOM 2283 O O . PHE A 1 276 ? -7.233 4.698 -8.281 1.00 91.31 276 PHE A O 1
ATOM 2290 N N . ASN A 1 277 ? -5.979 6.021 -6.964 1.00 91.06 277 ASN A N 1
ATOM 2291 C CA . ASN A 1 277 ? -6.982 6.210 -5.920 1.00 91.06 277 ASN A CA 1
ATOM 2292 C C . ASN A 1 277 ? -7.266 7.708 -5.802 1.00 91.06 277 ASN A C 1
ATOM 2294 O O . ASN A 1 277 ? -6.342 8.527 -5.843 1.00 91.06 277 ASN A O 1
ATOM 2298 N N . LEU A 1 278 ? -8.536 8.076 -5.668 1.00 91.19 278 LEU A N 1
ATOM 2299 C CA . LEU A 1 278 ? -8.956 9.474 -5.669 1.00 91.19 278 LEU A CA 1
ATOM 2300 C C . LEU A 1 278 ? -9.391 9.917 -4.277 1.00 91.19 278 LEU A C 1
ATOM 2302 O O . LEU A 1 278 ? -10.119 9.197 -3.593 1.00 91.19 278 LEU A O 1
ATOM 2306 N N . HIS A 1 279 ? -9.052 11.156 -3.921 1.00 92.25 279 HIS A N 1
ATOM 2307 C CA . HIS A 1 279 ? -9.539 11.751 -2.678 1.00 92.25 279 HIS A CA 1
ATOM 2308 C C . HIS A 1 279 ? -11.062 11.862 -2.646 1.00 92.25 279 HIS A C 1
ATOM 2310 O O . HIS A 1 279 ? -11.695 11.640 -1.619 1.00 92.25 279 HIS A O 1
ATOM 2316 N N . SER A 1 280 ? -11.680 12.116 -3.799 1.00 93.75 280 SER A N 1
ATOM 2317 C CA . SER A 1 280 ? -13.136 12.175 -3.917 1.00 93.75 280 SER A CA 1
ATOM 2318 C C . SER A 1 280 ? -13.823 10.841 -3.612 1.00 93.75 280 SER A C 1
ATOM 2320 O O . SER A 1 280 ? -14.969 10.844 -3.168 1.00 93.75 280 SER A O 1
ATOM 2322 N N . ASP A 1 281 ? -13.149 9.703 -3.807 1.00 93.25 281 ASP A N 1
ATOM 2323 C CA . ASP A 1 281 ? -13.684 8.397 -3.410 1.00 93.25 281 ASP A CA 1
ATOM 2324 C C . ASP A 1 281 ? -13.635 8.223 -1.883 1.00 93.25 281 ASP A C 1
ATOM 2326 O O . ASP A 1 281 ? -14.571 7.681 -1.292 1.00 93.25 281 ASP A O 1
ATOM 2330 N N . PHE A 1 282 ? -12.601 8.760 -1.222 1.00 94.12 282 PHE A N 1
ATOM 2331 C CA . PHE A 1 282 ? -12.556 8.850 0.238 1.00 94.12 282 PHE A CA 1
ATOM 2332 C C . PHE A 1 282 ? -13.665 9.762 0.774 1.00 94.12 282 PHE A C 1
ATOM 2334 O O . PHE A 1 282 ? -14.421 9.349 1.655 1.00 94.12 282 PHE A O 1
ATOM 2341 N N . GLU A 1 283 ? -13.821 10.964 0.216 1.00 95.38 283 GLU A N 1
ATOM 2342 C CA . GLU A 1 283 ? -14.891 11.895 0.594 1.00 95.38 283 GLU A CA 1
ATOM 2343 C C . GLU A 1 283 ? -16.280 11.281 0.379 1.00 95.38 283 GLU A C 1
ATOM 2345 O O . GLU A 1 283 ? -17.158 11.419 1.232 1.00 95.38 283 GLU A O 1
ATOM 2350 N N . ALA A 1 284 ? -16.475 10.550 -0.724 1.00 92.88 284 ALA A N 1
ATOM 2351 C CA . ALA A 1 284 ? -17.707 9.817 -0.981 1.00 92.88 284 ALA A CA 1
ATOM 2352 C C . ALA A 1 284 ? -17.949 8.733 0.077 1.00 92.88 284 ALA A C 1
ATOM 2354 O O . ALA A 1 284 ? -19.069 8.636 0.572 1.00 92.88 284 ALA A O 1
ATOM 2355 N N . SER A 1 285 ? -16.914 7.976 0.471 1.00 90.31 285 SER A N 1
ATOM 2356 C CA . SER A 1 285 ? -17.013 6.974 1.545 1.00 90.31 285 SER A CA 1
ATOM 2357 C C . SER A 1 285 ? -17.404 7.606 2.889 1.00 90.31 285 SER A C 1
ATOM 2359 O O . SER A 1 285 ? -18.234 7.066 3.617 1.00 90.31 285 SER A O 1
ATOM 2361 N N . LEU A 1 286 ? -16.876 8.797 3.190 1.00 93.81 286 LEU A N 1
ATOM 2362 C CA . LEU A 1 286 ? -17.211 9.553 4.396 1.00 93.81 286 LEU A CA 1
ATOM 2363 C C . LEU A 1 286 ? -18.654 10.081 4.362 1.00 93.81 286 LEU A C 1
ATOM 2365 O O . LEU A 1 286 ? -19.307 10.173 5.400 1.00 93.81 286 LEU A O 1
ATOM 2369 N N . ALA A 1 287 ? -19.160 10.408 3.173 1.00 94.19 287 ALA A N 1
ATOM 2370 C CA . ALA A 1 287 ? -20.521 10.888 2.964 1.00 94.19 287 ALA A CA 1
ATOM 2371 C C . ALA A 1 287 ? -21.589 9.774 2.970 1.00 94.19 287 ALA A C 1
ATOM 2373 O O . ALA A 1 287 ? -22.777 10.097 2.960 1.00 94.19 287 ALA A O 1
ATOM 2374 N N . GLU A 1 288 ? -21.209 8.487 3.005 1.00 87.19 288 GLU A N 1
ATOM 2375 C CA . GLU A 1 288 ? -22.168 7.365 3.001 1.00 87.19 288 GLU A CA 1
ATOM 2376 C C . GLU A 1 288 ? -23.067 7.325 4.245 1.00 87.19 288 GLU A C 1
ATOM 2378 O O . GLU A 1 288 ? -24.161 6.758 4.192 1.00 87.19 288 GLU A O 1
ATOM 2383 N N . GLY A 1 289 ? -22.661 7.961 5.346 1.00 90.19 289 GLY A N 1
ATOM 2384 C CA . GLY A 1 289 ? -23.529 8.112 6.506 1.00 90.19 289 GLY A CA 1
ATOM 2385 C C . GLY A 1 289 ? -22.904 8.853 7.680 1.00 90.19 289 GLY A C 1
ATOM 2386 O O . GLY A 1 289 ? -21.822 9.440 7.604 1.00 90.19 289 GLY A O 1
ATOM 2387 N N . GLU A 1 290 ? -23.618 8.845 8.802 1.00 93.56 290 GLU A N 1
ATOM 2388 C CA . GLU A 1 290 ? -23.146 9.469 10.032 1.00 93.56 290 GLU A CA 1
ATOM 2389 C C . GLU A 1 290 ? -22.052 8.616 10.677 1.00 93.56 290 GLU A C 1
ATOM 2391 O O . GLU A 1 290 ? -22.228 7.425 10.942 1.00 93.56 290 GLU A O 1
ATOM 2396 N N . HIS A 1 291 ? -20.909 9.245 10.932 1.00 96.19 291 HIS A N 1
ATOM 2397 C CA . HIS A 1 291 ? -19.760 8.595 11.542 1.00 96.19 291 HIS A CA 1
ATOM 2398 C C . HIS A 1 291 ? -19.663 8.928 13.031 1.00 96.19 291 HIS A C 1
ATOM 2400 O O . HIS A 1 291 ? -19.819 10.080 13.452 1.00 96.19 291 HIS A O 1
ATOM 2406 N N . VAL A 1 292 ? -19.330 7.925 13.839 1.00 96.62 292 VAL A N 1
ATOM 2407 C CA . VAL A 1 292 ? -19.108 8.082 15.275 1.00 96.62 292 VAL A CA 1
ATOM 2408 C C . VAL A 1 292 ? -17.755 8.746 15.512 1.00 96.62 292 VAL A C 1
ATOM 2410 O O . VAL A 1 292 ? -16.706 8.197 15.180 1.00 96.62 292 VAL A O 1
ATOM 2413 N N . LYS A 1 293 ? -17.765 9.933 16.122 1.00 97.38 293 LYS A N 1
ATOM 2414 C CA . LYS A 1 293 ? -16.549 10.610 16.589 1.00 97.38 293 LYS A CA 1
ATOM 2415 C C . LYS A 1 293 ? -16.233 10.193 18.023 1.00 97.38 293 LYS A C 1
ATOM 2417 O O . LYS A 1 293 ? -17.104 10.277 18.896 1.00 97.38 293 LYS A O 1
ATOM 2422 N N . LEU A 1 294 ? -14.990 9.774 18.239 1.00 97.88 294 LEU A N 1
ATOM 2423 C CA . LEU A 1 294 ? -14.458 9.429 19.556 1.00 97.88 294 LEU A CA 1
ATOM 2424 C C . LEU A 1 294 ? -13.830 10.660 20.210 1.00 97.88 294 LEU A C 1
ATOM 2426 O O . LEU A 1 294 ? -13.122 11.416 19.538 1.00 97.88 294 LEU A O 1
ATOM 2430 N N . THR A 1 295 ? -14.059 10.842 21.509 1.00 97.69 295 THR A N 1
ATOM 2431 C CA . THR A 1 295 ? -13.319 11.827 22.309 1.00 97.69 295 THR A CA 1
ATOM 2432 C C . THR A 1 295 ? -11.957 11.281 22.737 1.00 97.69 295 THR A C 1
ATOM 2434 O O . THR A 1 295 ? -11.671 10.085 22.636 1.00 97.69 295 THR A O 1
ATOM 2437 N N . ASP A 1 296 ? -11.097 12.159 23.248 1.00 98.12 296 ASP A N 1
ATOM 2438 C CA . ASP A 1 296 ? -9.778 11.764 23.743 1.00 98.12 296 ASP A CA 1
ATOM 2439 C C . ASP A 1 296 ? -9.875 10.872 24.979 1.00 98.12 296 ASP A C 1
ATOM 2441 O O . ASP A 1 296 ? -9.079 9.945 25.129 1.00 98.12 296 ASP A O 1
ATOM 2445 N N . GLU A 1 297 ? -10.866 11.122 25.834 1.00 97.81 297 GLU A N 1
ATOM 2446 C CA . GLU A 1 297 ? -11.183 10.297 26.995 1.00 97.81 297 GLU A CA 1
ATOM 2447 C C . GLU A 1 297 ? -11.614 8.895 26.566 1.00 97.81 297 GLU A C 1
ATOM 2449 O O . GLU A 1 297 ? -11.075 7.924 27.090 1.00 97.81 297 GLU A O 1
ATOM 2454 N N . GLU A 1 298 ? -12.506 8.778 25.572 1.00 98.06 298 GLU A N 1
ATOM 2455 C CA . GLU A 1 298 ? -12.938 7.481 25.036 1.00 98.06 298 GLU A CA 1
ATOM 2456 C C . GLU A 1 298 ? -11.760 6.708 24.436 1.00 98.06 298 GLU A C 1
ATOM 2458 O O . GLU A 1 298 ? -11.588 5.528 24.731 1.00 98.06 298 GLU A O 1
ATOM 2463 N N . ILE A 1 299 ? -10.905 7.369 23.646 1.00 98.50 299 ILE A N 1
ATOM 2464 C CA . ILE A 1 299 ? -9.696 6.748 23.085 1.00 98.50 299 ILE A CA 1
ATOM 2465 C C . ILE A 1 299 ? -8.781 6.241 24.205 1.00 98.50 299 ILE A C 1
ATOM 2467 O O . ILE A 1 299 ? -8.318 5.104 24.153 1.00 98.50 299 ILE A O 1
ATOM 2471 N N . ASN A 1 300 ? -8.523 7.052 25.231 1.00 98.25 300 ASN A N 1
ATOM 2472 C CA . ASN A 1 300 ? -7.665 6.643 26.342 1.00 98.25 300 ASN A CA 1
ATOM 2473 C C . ASN A 1 300 ? -8.291 5.491 27.154 1.00 98.25 300 ASN A C 1
ATOM 2475 O O . ASN A 1 300 ? -7.569 4.593 27.585 1.00 98.25 300 ASN A O 1
ATOM 2479 N N . GLU A 1 301 ? -9.614 5.480 27.338 1.00 98.12 301 GLU A N 1
ATOM 2480 C CA . GLU A 1 301 ? -10.322 4.401 28.034 1.00 98.12 301 GLU A CA 1
ATOM 2481 C C . GLU A 1 301 ? -10.290 3.085 27.241 1.00 98.12 301 GLU A C 1
ATOM 2483 O O . GLU A 1 301 ? -10.041 2.028 27.823 1.00 98.12 301 GLU A O 1
ATOM 2488 N N . ILE A 1 302 ? -10.473 3.144 25.916 1.00 98.44 302 ILE A N 1
ATOM 2489 C CA . ILE A 1 302 ? -10.304 1.994 25.014 1.00 98.44 302 ILE A CA 1
ATOM 2490 C C . ILE A 1 302 ? -8.891 1.422 25.170 1.00 98.44 302 ILE A C 1
ATOM 2492 O O . ILE A 1 302 ? -8.729 0.222 25.391 1.00 98.44 302 ILE A O 1
ATOM 2496 N N . LEU A 1 303 ? -7.870 2.281 25.107 1.00 98.25 303 LEU A N 1
ATOM 2497 C CA . LEU A 1 303 ? -6.465 1.874 25.189 1.00 98.25 303 LEU A CA 1
ATOM 2498 C C . LEU A 1 303 ? -6.080 1.292 26.555 1.00 98.25 303 LEU A C 1
ATOM 2500 O O . LEU A 1 303 ? -5.232 0.409 26.626 1.00 98.25 303 LEU A O 1
ATOM 2504 N N . ALA A 1 304 ? -6.723 1.726 27.641 1.00 98.06 304 ALA A N 1
ATOM 2505 C CA . ALA A 1 304 ? -6.507 1.156 28.971 1.00 98.06 304 ALA A CA 1
ATOM 2506 C C . ALA A 1 304 ? -7.034 -0.288 29.113 1.00 98.06 304 ALA A C 1
ATOM 2508 O O . ALA A 1 304 ? -6.706 -0.970 30.085 1.00 98.06 304 ALA A O 1
ATOM 2509 N N . LYS A 1 305 ? -7.862 -0.757 28.170 1.00 97.31 305 LYS A N 1
ATOM 2510 C CA . LYS A 1 305 ? -8.510 -2.076 28.205 1.00 97.31 305 LYS A CA 1
ATOM 2511 C C . LYS A 1 305 ? -7.851 -3.115 27.287 1.00 97.31 305 LYS A C 1
ATOM 2513 O O . LYS A 1 305 ? -8.364 -4.239 27.247 1.00 97.31 305 LYS A O 1
ATOM 2518 N N . VAL A 1 306 ? -6.782 -2.778 26.552 1.00 94.94 306 VAL A N 1
ATOM 2519 C CA . VAL A 1 306 ? -6.195 -3.603 25.465 1.00 94.94 306 VAL A CA 1
ATOM 2520 C C . VAL A 1 306 ? -4.711 -3.908 25.616 1.00 94.94 306 VAL A C 1
ATOM 2522 O O . VAL A 1 306 ? -3.957 -3.170 26.278 1.00 94.94 306 VAL A O 1
#

pLDDT: mean 94.34, std 5.42, range [59.84, 98.81]

Foldseek 3Di:
DDLVVLLVQLLVQCVDPLNVVVVCQQPDDPFAFAEKEAEKAAQADVVQVQVLVQVLCVLVQFHFPAGFDWFFFQQKIKTALGWTARNVPRDTTHGYMYIYHYDNVHHIHQDAQDPPDPCVRDVCNVVRVVHRMDTATPVNVVVVVVVAPADDQDPVLVVVLLVQLVDPLVVVLVCCVVPNLFLAKEQEKEARHDCVVVVVSVCVSCVVVPWAFPDWGWDWDAAPVGIWTKIWTQTPVVGGIYMYIYDYDNVDHMDQDPAAGHPRDDDPVPPRSMDGTHVVRNVVNSVPDNGDYDDPVSSVSSSVSD

Radius of gyration: 19.86 Å; chains: 1; bounding box: 51×36×54 Å

Secondary structure (DSSP, 8-state):
--HHHHHHHHHHHTTSHHHHHHHHHHH-SSS-EEEEEEEEEE-B-HHHHHHHHHHHHHHTT--BSS--EEEEETTEEEEEEE-BB-TTT--B--EEEEEEEE-TT-SEEE----TT--TTT-THHHHHHH-SEEEEEHHHHHHHHTTS-PPP--HHHHHHHHHHTTSHHHHHHHHHHHH-SEEEEEEEEEESS-HHHHHHHHHHHHHHTTPEEEEEEEEEEEETTEEEEEEEEEEEETTEEEEEEEEE-TT-SEEE-SS-SS-S---TT--TTEEEEEHHHHHHHHHTSPPBPPPHHHHHHHHTT-